Protein AF-0000000066303093 (afdb_homodimer)

Structure (mmCIF, N/CA/C/O backbone):
data_AF-0000000066303093-model_v1
#
loop_
_entity.id
_entity.type
_entity.pdbx_description
1 polymer 'UPF0215 protein APE_0476.1'
#
loop_
_atom_site.group_PDB
_atom_site.id
_atom_site.type_symbol
_atom_site.label_atom_id
_atom_site.label_alt_id
_atom_site.label_comp_id
_atom_site.label_asym_id
_atom_site.label_entity_id
_atom_site.label_seq_id
_atom_site.pdbx_PDB_ins_code
_atom_site.Cartn_x
_atom_site.Cartn_y
_atom_site.Cartn_z
_atom_site.occupancy
_atom_site.B_iso_or_equiv
_atom_site.auth_seq_id
_atom_site.auth_comp_id
_atom_site.auth_asym_id
_atom_site.auth_atom_id
_atom_site.pdbx_PDB_model_num
ATOM 1 N N . MET A 1 1 ? 8.219 8.109 8.609 1 95.75 1 MET A N 1
ATOM 2 C CA . MET A 1 1 ? 7.027 7.59 7.93 1 95.75 1 MET A CA 1
ATOM 3 C C . MET A 1 1 ? 6.25 8.719 7.266 1 95.75 1 MET A C 1
ATOM 5 O O . MET A 1 1 ? 6.102 9.805 7.836 1 95.75 1 MET A O 1
ATOM 9 N N . GLY A 1 2 ? 5.895 8.516 6.008 1 98.25 2 GLY A N 1
ATOM 10 C CA . GLY A 1 2 ? 4.98 9.445 5.359 1 98.25 2 GLY A CA 1
ATOM 11 C C . GLY A 1 2 ? 3.598 8.859 5.141 1 98.25 2 GLY A C 1
ATOM 12 O O . GLY A 1 2 ? 3.465 7.695 4.754 1 98.25 2 GLY A O 1
ATOM 13 N N . CYS A 1 3 ? 2.555 9.617 5.43 1 98.69 3 CYS A N 1
ATOM 14 C CA . CYS A 1 3 ? 1.181 9.164 5.254 1 98.69 3 CYS A CA 1
ATOM 15 C C . CYS A 1 3 ? 0.367 10.18 4.461 1 98.69 3 CYS A C 1
ATOM 17 O O . CYS A 1 3 ? 0.565 11.391 4.605 1 98.69 3 CYS A O 1
ATOM 19 N N . ASP A 1 4 ? -0.468 9.719 3.674 1 98.44 4 ASP A N 1
ATOM 20 C CA . ASP A 1 4 ? -1.382 10.586 2.934 1 98.44 4 ASP A CA 1
ATOM 21 C C . ASP A 1 4 ? -2.588 9.797 2.422 1 98.44 4 ASP A C 1
ATOM 23 O O . ASP A 1 4 ? -2.555 8.562 2.367 1 98.44 4 ASP A O 1
ATOM 27 N N . ASP A 1 5 ? -3.607 10.516 2.117 1 97.75 5 ASP A N 1
ATOM 28 C CA . ASP A 1 5 ? -4.789 9.898 1.528 1 97.75 5 ASP A CA 1
ATOM 29 C C . ASP A 1 5 ? -4.695 9.875 0.004 1 97.75 5 ASP A C 1
ATOM 31 O O . ASP A 1 5 ? -3.82 10.516 -0.578 1 97.75 5 ASP A O 1
ATOM 35 N N . GLY A 1 6 ? -5.582 9.039 -0.542 1 94.69 6 GLY A N 1
ATOM 36 C CA . GLY A 1 6 ? -5.742 9.016 -1.987 1 94.69 6 GLY A CA 1
ATOM 37 C C . GLY A 1 6 ? -6.746 10.031 -2.494 1 94.69 6 GLY A C 1
ATOM 38 O O . GLY A 1 6 ? -7.246 10.852 -1.723 1 94.69 6 GLY A O 1
ATOM 39 N N . ARG A 1 7 ? -6.992 9.961 -3.746 1 89.75 7 ARG A N 1
ATOM 40 C CA . ARG A 1 7 ? -7.871 10.914 -4.418 1 89.75 7 ARG A CA 1
ATOM 41 C C . ARG A 1 7 ? -9.281 10.852 -3.846 1 89.75 7 ARG A C 1
ATOM 43 O O . ARG A 1 7 ? -9.805 9.773 -3.578 1 89.75 7 ARG A O 1
ATOM 50 N N . VAL A 1 8 ? -9.773 11.992 -3.561 1 88.5 8 VAL A N 1
ATOM 51 C CA . VAL A 1 8 ? -11.148 12.141 -3.105 1 88.5 8 VAL A CA 1
ATOM 52 C C . VAL A 1 8 ? -11.984 12.805 -4.195 1 88.5 8 VAL A C 1
ATOM 54 O O . VAL A 1 8 ? -11.648 13.898 -4.664 1 88.5 8 VAL A O 1
ATOM 57 N N . GLU A 1 9 ? -13.008 12.164 -4.629 1 76.88 9 GLU A N 1
ATOM 58 C CA . GLU A 1 9 ? -13.805 12.703 -5.723 1 76.88 9 GLU A CA 1
ATOM 59 C C . GLU A 1 9 ? -14.984 13.516 -5.195 1 76.88 9 GLU A C 1
ATOM 61 O O . GLU A 1 9 ? -15.398 14.492 -5.824 1 76.88 9 GLU A O 1
ATOM 66 N N . LYS A 1 10 ? -15.617 12.961 -4.223 1 73.5 10 LYS A N 1
ATOM 67 C CA . LYS A 1 10 ? -16.812 13.609 -3.684 1 73.5 10 LYS A CA 1
ATOM 68 C C . LYS A 1 10 ? -16.656 13.867 -2.186 1 73.5 10 LYS A C 1
ATOM 70 O O . LYS A 1 10 ? -16.094 13.047 -1.462 1 73.5 10 LYS A O 1
ATOM 75 N N . LEU A 1 11 ? -17.125 15.031 -1.936 1 71.75 11 LEU A N 1
ATOM 76 C CA . LEU A 1 11 ? -17.156 15.383 -0.52 1 71.75 11 LEU A CA 1
ATOM 77 C C . LEU A 1 11 ? -18.578 15.305 0.034 1 71.75 11 LEU A C 1
ATOM 79 O O . LEU A 1 11 ? -19.547 15.211 -0.729 1 71.75 11 LEU A O 1
ATOM 83 N N . GLY A 1 12 ? -18.641 15.172 1.211 1 68.06 12 GLY A N 1
ATOM 84 C CA . GLY A 1 12 ? -19.938 15.203 1.86 1 68.06 12 GLY A CA 1
ATOM 85 C C . GLY A 1 12 ? -20.359 13.859 2.408 1 68.06 12 GLY A C 1
ATOM 86 O O . GLY A 1 12 ? -19.625 12.875 2.305 1 68.06 12 GLY A O 1
ATOM 87 N N . PRO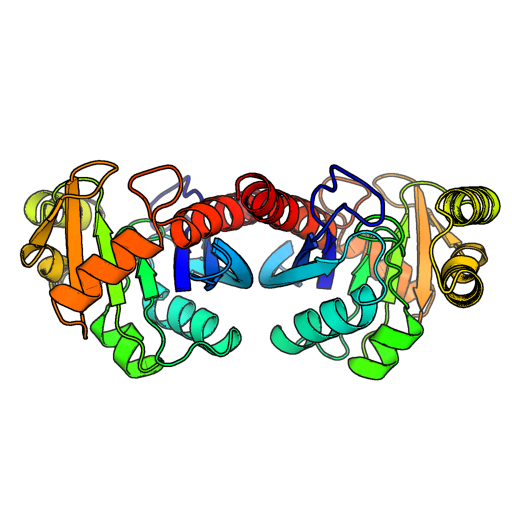 A 1 13 ? -21.453 13.828 3 1 63.66 13 PRO A N 1
ATOM 88 C CA . PRO A 1 13 ? -21.922 12.656 3.732 1 63.66 13 PRO A CA 1
ATOM 89 C C . PRO A 1 13 ? -22.094 11.43 2.838 1 63.66 13 PRO A C 1
ATOM 91 O O . PRO A 1 13 ? -22.047 10.297 3.326 1 63.66 13 PRO A O 1
ATOM 94 N N . GLN A 1 14 ? -22.109 11.719 1.641 1 70 14 GLN A N 1
ATOM 95 C CA . GLN A 1 14 ? -22.375 10.594 0.748 1 70 14 GLN A CA 1
ATOM 96 C C . GLN A 1 14 ? -21.078 10.102 0.101 1 70 14 GLN A C 1
ATOM 98 O O . GLN A 1 14 ? -21.094 9.18 -0.713 1 70 14 GLN A O 1
ATOM 103 N N . ALA A 1 15 ? -19.984 10.617 0.555 1 76.44 15 ALA A N 1
ATOM 104 C CA . ALA A 1 15 ? -18.75 10.398 -0.174 1 76.44 15 ALA A CA 1
ATOM 105 C C . ALA A 1 15 ? -18.156 9.031 0.153 1 76.44 15 ALA A C 1
ATOM 107 O O . ALA A 1 15 ? -17.344 8.5 -0.606 1 76.44 15 ALA A O 1
ATOM 108 N N . GLY A 1 16 ? -18.578 8.359 1.185 1 87.81 16 GLY A N 1
ATOM 109 C CA . GLY A 1 16 ? -18.094 7.031 1.497 1 87.81 16 GLY A CA 1
ATOM 110 C C . GLY A 1 16 ? -16.672 7.039 2.047 1 87.81 16 GLY A C 1
ATOM 111 O O . GLY A 1 16 ? -16.391 7.73 3.025 1 87.81 16 GLY A O 1
ATOM 112 N N . PHE A 1 17 ? -15.773 6.211 1.337 1 92.62 17 PHE A N 1
ATOM 113 C CA . PHE A 1 17 ? -14.43 6.023 1.873 1 92.62 17 PHE A CA 1
ATOM 114 C C . PHE A 1 17 ? -13.375 6.383 0.833 1 92.62 17 PHE A C 1
ATOM 116 O O . PHE A 1 17 ? -13.664 6.426 -0.364 1 92.62 17 PHE A O 1
ATOM 123 N N . THR A 1 18 ? -12.219 6.754 1.275 1 94.81 18 THR A N 1
ATOM 124 C CA . THR A 1 18 ? -11.016 6.812 0.455 1 94.81 18 THR A CA 1
ATOM 125 C C . THR A 1 18 ? -9.875 6.035 1.108 1 94.81 18 THR A C 1
ATOM 127 O O . THR A 1 18 ? -9.945 5.703 2.293 1 94.81 18 THR A O 1
ATOM 130 N N . ALA A 1 19 ? -8.883 5.695 0.333 1 95.88 19 ALA A N 1
ATOM 131 C CA . ALA A 1 19 ? -7.73 4.969 0.853 1 95.88 19 ALA A CA 1
ATOM 132 C C . ALA A 1 19 ? -6.727 5.926 1.492 1 95.88 19 ALA A C 1
ATOM 134 O O . ALA A 1 19 ? -6.656 7.102 1.125 1 95.88 19 ALA A O 1
ATOM 135 N N . VAL A 1 20 ? -6.047 5.445 2.445 1 98 20 VAL A N 1
ATOM 136 C CA . VAL A 1 20 ? -4.902 6.113 3.062 1 98 20 VAL A CA 1
ATOM 137 C C . VAL A 1 20 ? -3.713 5.16 3.111 1 98 20 VAL A C 1
ATOM 139 O O . VAL A 1 20 ? -3.883 3.951 3.275 1 98 20 VAL A O 1
ATOM 142 N N . ALA A 1 21 ? -2.543 5.68 2.938 1 98.38 21 ALA A N 1
ATOM 143 C CA . ALA A 1 21 ? -1.327 4.867 2.973 1 98.38 21 ALA A CA 1
ATOM 144 C C . ALA A 1 21 ? -0.276 5.5 3.883 1 98.38 21 ALA A C 1
ATOM 146 O O . ALA A 1 21 ? -0.184 6.723 3.979 1 98.38 21 ALA A O 1
ATOM 147 N N . CYS A 1 22 ? 0.456 4.699 4.574 1 98.69 22 CYS A N 1
ATOM 148 C CA . CYS A 1 22 ? 1.674 5.086 5.281 1 98.69 22 CYS A CA 1
ATOM 149 C C . CYS A 1 22 ? 2.879 4.324 4.738 1 98.69 22 CYS A C 1
ATOM 151 O O . CYS A 1 22 ? 2.824 3.105 4.57 1 98.69 22 CYS A O 1
ATOM 153 N N . ILE A 1 23 ? 3.92 5.066 4.48 1 98.25 23 ILE A N 1
ATOM 154 C CA . ILE A 1 23 ? 5.125 4.52 3.867 1 98.25 23 ILE A CA 1
ATOM 155 C C . ILE A 1 23 ? 6.312 4.703 4.809 1 98.25 23 ILE A C 1
ATOM 157 O O . ILE A 1 23 ? 6.613 5.828 5.223 1 98.25 23 ILE A O 1
ATOM 161 N N . SER A 1 24 ? 6.949 3.609 5.152 1 97.19 24 SER A N 1
ATOM 162 C CA . SER A 1 24 ? 8.219 3.672 5.879 1 97.19 24 SER A CA 1
ATOM 163 C C . SER A 1 24 ? 9.375 4 4.945 1 97.19 24 SER A C 1
ATOM 165 O O . SER A 1 24 ? 9.516 3.389 3.885 1 97.19 24 SER A O 1
ATOM 167 N N . TRP A 1 25 ? 10.172 4.949 5.359 1 94 25 TRP A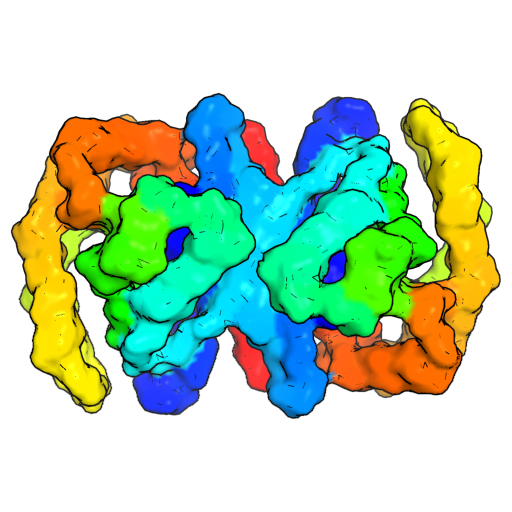 N 1
ATOM 168 C CA . TRP A 1 25 ? 11.211 5.52 4.508 1 94 25 TRP A CA 1
ATOM 169 C C . TRP A 1 25 ? 12.578 5.383 5.16 1 94 25 TRP A C 1
ATOM 171 O O . TRP A 1 25 ? 12.734 5.629 6.359 1 94 25 TRP A O 1
ATOM 181 N N . ASP A 1 26 ? 13.539 4.953 4.371 1 92.94 26 ASP A N 1
ATOM 182 C CA . ASP A 1 26 ? 14.922 4.953 4.816 1 92.94 26 ASP A CA 1
ATOM 183 C C . ASP A 1 26 ? 15.656 6.207 4.344 1 92.94 26 ASP A C 1
ATOM 185 O O . ASP A 1 26 ? 15.938 6.359 3.154 1 92.94 26 ASP A O 1
ATOM 189 N N . ASN A 1 27 ? 16 6.969 5.324 1 88.69 27 ASN A N 1
ATOM 190 C CA . ASN A 1 27 ? 16.641 8.242 5 1 88.69 27 ASN A CA 1
ATOM 191 C C . ASN A 1 27 ? 18.031 8.047 4.426 1 88.69 27 ASN A C 1
ATOM 193 O O . ASN A 1 27 ? 18.516 8.875 3.646 1 88.69 27 ASN A O 1
ATOM 197 N N . ARG A 1 28 ? 18.688 6.961 4.828 1 89.56 28 ARG A N 1
ATOM 198 C CA . ARG A 1 28 ? 20.047 6.703 4.344 1 89.56 28 ARG A CA 1
ATOM 199 C C . ARG A 1 28 ? 20.016 6.16 2.918 1 89.56 28 ARG A C 1
ATOM 201 O O . ARG A 1 28 ? 20.719 6.672 2.045 1 89.56 28 ARG A O 1
ATOM 208 N N . LEU A 1 29 ? 19.125 5.305 2.668 1 86.88 29 LEU A N 1
ATOM 209 C CA . LEU A 1 29 ? 19.062 4.66 1.359 1 86.88 29 LEU A CA 1
ATOM 210 C C . LEU A 1 29 ? 18.125 5.43 0.426 1 86.88 29 LEU A C 1
ATOM 212 O O . LEU A 1 29 ? 18.141 5.207 -0.787 1 86.88 29 LEU A O 1
ATOM 216 N N . ARG A 1 30 ? 17.359 6.297 1.009 1 88.75 30 ARG A N 1
ATOM 217 C CA . ARG A 1 30 ? 16.406 7.117 0.276 1 88.75 30 ARG A CA 1
ATOM 218 C C . ARG A 1 30 ? 15.445 6.25 -0.524 1 88.75 30 ARG A C 1
ATOM 220 O O . ARG A 1 30 ? 15.234 6.48 -1.719 1 88.75 30 ARG A O 1
ATOM 227 N N . LEU A 1 31 ? 14.922 5.258 0.138 1 89.25 31 LEU A N 1
ATOM 228 C CA . LEU A 1 31 ? 13.953 4.375 -0.505 1 89.25 31 LEU A CA 1
ATOM 229 C C . LEU A 1 31 ? 12.867 3.949 0.479 1 89.25 31 LEU A C 1
ATOM 231 O O . LEU A 1 31 ? 13.094 3.941 1.691 1 89.25 31 LEU A O 1
ATOM 235 N N . PRO A 1 32 ? 11.664 3.656 -0.048 1 93.19 32 PRO A N 1
ATOM 236 C CA . PRO A 1 32 ? 10.641 3.078 0.821 1 93.19 32 PRO A CA 1
ATOM 237 C C . PRO A 1 32 ? 10.977 1.654 1.263 1 93.19 32 PRO A C 1
ATOM 239 O O . PRO A 1 32 ? 11.539 0.879 0.485 1 93.19 32 PRO A O 1
ATOM 242 N N . LEU A 1 33 ? 10.641 1.334 2.459 1 93.62 33 LEU A N 1
ATOM 243 C CA . LEU A 1 33 ? 10.953 0.012 2.992 1 93.62 33 LEU A CA 1
ATOM 244 C C . LEU A 1 33 ? 9.688 -0.833 3.117 1 93.62 33 LEU A C 1
ATOM 246 O O . LEU A 1 33 ? 9.719 -2.041 2.869 1 93.62 33 LEU A O 1
ATOM 250 N N . ALA A 1 34 ? 8.625 -0.267 3.49 1 96.5 34 ALA A N 1
ATOM 251 C CA . ALA A 1 34 ? 7.355 -0.938 3.736 1 96.5 34 ALA A CA 1
ATOM 252 C C . ALA A 1 34 ? 6.195 0.056 3.713 1 96.5 34 ALA A C 1
ATOM 254 O O . ALA A 1 34 ? 6.41 1.267 3.809 1 96.5 34 ALA A O 1
ATOM 255 N N . GLY A 1 35 ? 5.023 -0.438 3.533 1 98.12 35 GLY A N 1
ATOM 256 C CA . GLY A 1 35 ? 3.842 0.408 3.562 1 98.12 35 GLY A CA 1
ATOM 257 C C . GLY A 1 35 ? 2.609 -0.304 4.086 1 98.12 35 GLY A C 1
ATOM 258 O O . GLY A 1 35 ? 2.57 -1.535 4.133 1 98.12 35 GLY A O 1
ATOM 259 N N . SER A 1 36 ? 1.711 0.439 4.547 1 98.38 36 SER A N 1
ATOM 260 C CA . SER A 1 36 ? 0.397 -0.037 4.969 1 98.38 36 SER A CA 1
ATOM 261 C C . SER A 1 36 ? -0.716 0.819 4.375 1 98.38 36 SER A C 1
ATOM 263 O O . SER A 1 36 ? -0.533 2.018 4.148 1 98.38 36 SER A O 1
ATOM 265 N N . LEU A 1 37 ? -1.774 0.17 4.07 1 97.88 37 LEU A N 1
ATOM 266 C CA . LEU A 1 37 ? -2.936 0.826 3.48 1 97.88 37 LEU A CA 1
ATOM 267 C C . LEU A 1 37 ? -4.191 0.556 4.305 1 97.88 37 LEU A C 1
ATOM 269 O O . LEU A 1 37 ? -4.348 -0.532 4.863 1 97.88 37 LEU A O 1
ATOM 273 N N . GLY A 1 38 ? -5.035 1.52 4.336 1 97.12 38 GLY A N 1
ATOM 274 C CA . GLY A 1 38 ? -6.344 1.41 4.961 1 97.12 38 GLY A CA 1
ATOM 275 C C . GLY A 1 38 ? -7.375 2.338 4.352 1 97.12 38 GLY A C 1
ATOM 276 O O . GLY A 1 38 ? -7.141 2.926 3.293 1 97.12 38 GLY A O 1
ATOM 277 N N . LEU A 1 39 ? -8.539 2.361 5.004 1 95.94 39 LEU A N 1
ATOM 278 C CA . LEU A 1 39 ? -9.633 3.209 4.539 1 95.94 39 LEU A CA 1
ATOM 279 C C . LEU A 1 39 ? -10.039 4.211 5.613 1 95.94 39 LEU A C 1
ATOM 281 O O . LEU A 1 39 ? -10.047 3.885 6.801 1 95.94 39 LEU A O 1
ATOM 285 N N . VAL A 1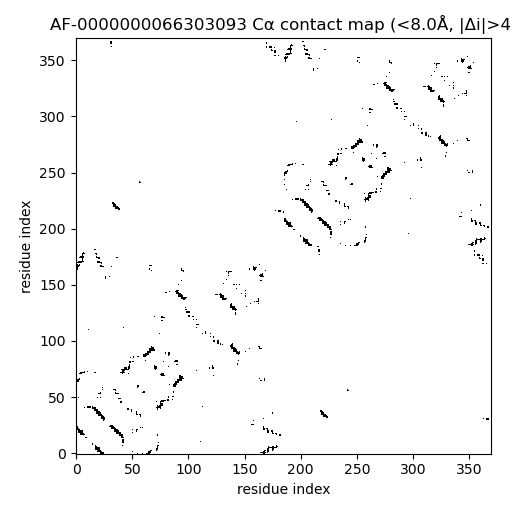 40 ? -10.312 5.387 5.18 1 96.19 40 VAL A N 1
ATOM 286 C CA . VAL A 1 40 ? -10.922 6.379 6.059 1 96.19 40 VAL A CA 1
ATOM 287 C C . VAL A 1 40 ? -12.234 6.867 5.453 1 96.19 40 VAL A C 1
ATOM 289 O O . VAL A 1 40 ? -12.414 6.836 4.234 1 96.19 40 VAL A O 1
ATOM 292 N N . ARG A 1 41 ? -13.094 7.293 6.305 1 94.81 41 ARG A N 1
ATOM 293 C CA . ARG A 1 41 ? -14.328 7.91 5.832 1 94.81 41 ARG A CA 1
ATOM 294 C C . ARG A 1 41 ? -14.078 9.328 5.336 1 94.81 41 ARG A C 1
ATOM 296 O O . ARG A 1 41 ? -13.422 10.125 6.016 1 94.81 41 ARG A O 1
ATOM 303 N N . VAL A 1 42 ? -14.602 9.633 4.113 1 94.81 42 VAL A N 1
ATOM 304 C CA . VAL A 1 42 ? -14.516 11.008 3.643 1 94.81 42 VAL A CA 1
ATOM 305 C C . VAL A 1 42 ? -15.32 11.914 4.562 1 94.81 42 VAL A C 1
ATOM 307 O O . VAL A 1 42 ? -16.469 11.617 4.895 1 94.81 42 VAL A O 1
ATOM 310 N N . ASP A 1 43 ? -14.695 12.984 5.043 1 95.19 43 ASP A N 1
ATOM 311 C CA . ASP A 1 43 ? -15.312 13.945 5.953 1 95.19 43 ASP A CA 1
ATOM 312 C C . ASP A 1 43 ? -15.727 13.273 7.262 1 95.19 43 ASP A C 1
ATOM 314 O O . ASP A 1 43 ? -16.672 13.719 7.922 1 95.19 43 ASP A O 1
ATOM 318 N N . GLY A 1 44 ? -15.039 12.219 7.562 1 94.81 44 GLY A N 1
ATOM 319 C CA . GLY A 1 44 ? -15.312 11.492 8.789 1 94.81 44 GLY A CA 1
ATOM 320 C C . GLY A 1 44 ? -14.484 11.969 9.969 1 94.81 44 GLY A C 1
ATOM 321 O O . GLY A 1 44 ? -14 13.109 9.969 1 94.81 44 GLY A O 1
ATOM 322 N N . VAL A 1 45 ? -14.383 11.109 10.984 1 95.25 45 VAL A N 1
ATOM 323 C CA . VAL A 1 45 ? -13.664 11.477 12.195 1 95.25 45 VAL A CA 1
ATOM 324 C C . VAL A 1 45 ? -12.727 10.344 12.609 1 95.25 45 VAL A C 1
ATOM 326 O O . VAL A 1 45 ? -12.336 10.242 13.781 1 95.25 45 VAL A O 1
ATOM 329 N N . ASP A 1 46 ? -12.352 9.484 11.68 1 97.19 46 ASP A N 1
ATOM 330 C CA . ASP A 1 46 ? -11.609 8.273 12.023 1 97.19 46 ASP A CA 1
ATOM 331 C C . ASP A 1 46 ? -10.172 8.359 11.531 1 97.19 46 ASP A C 1
ATOM 333 O O . ASP A 1 46 ? -9.406 7.398 11.672 1 97.19 46 ASP A O 1
ATOM 337 N N . ALA A 1 47 ? -9.734 9.477 10.953 1 97.94 47 ALA A N 1
ATOM 338 C CA . ALA A 1 47 ? -8.406 9.594 10.352 1 97.94 47 ALA A CA 1
ATOM 339 C C . ALA A 1 47 ? -7.312 9.328 11.383 1 97.94 47 ALA A C 1
ATOM 341 O O . ALA A 1 47 ? -6.359 8.594 11.109 1 97.94 47 ALA A O 1
ATOM 342 N N . THR A 1 48 ? -7.41 9.898 12.555 1 98.69 48 THR A N 1
ATOM 343 C CA . THR A 1 48 ? -6.383 9.766 13.586 1 98.69 48 THR A CA 1
ATOM 344 C C . THR A 1 48 ? -6.199 8.305 13.984 1 98.69 48 THR A C 1
ATOM 346 O O . THR A 1 48 ? -5.074 7.797 13.992 1 98.69 48 THR A O 1
ATOM 349 N N . SER A 1 49 ? -7.285 7.602 14.266 1 98.5 49 SER A N 1
ATOM 350 C CA . SER A 1 49 ? -7.207 6.211 14.711 1 98.5 49 SER A CA 1
ATOM 351 C C . SER A 1 49 ? -6.727 5.301 13.586 1 98.5 49 SER A C 1
ATOM 353 O O . SER A 1 49 ? -5.93 4.387 13.812 1 98.5 49 SER A O 1
ATOM 355 N N . VAL A 1 50 ? -7.199 5.559 12.391 1 98.44 50 VAL A N 1
ATOM 356 C CA . VAL A 1 50 ? -6.805 4.734 11.25 1 98.44 50 VAL A CA 1
ATOM 357 C C . VAL A 1 50 ? -5.312 4.91 10.977 1 98.44 50 VAL A C 1
ATOM 359 O O . VAL A 1 50 ? -4.586 3.928 10.828 1 98.44 50 VAL A O 1
ATOM 362 N N . LEU A 1 51 ? -4.875 6.152 10.922 1 98.62 51 LEU A N 1
ATOM 363 C CA . LEU A 1 51 ? -3.459 6.41 10.68 1 98.62 51 LEU A CA 1
ATOM 364 C C . LEU A 1 51 ? -2.596 5.777 11.766 1 98.62 51 LEU A C 1
ATOM 366 O O . LEU A 1 51 ? -1.56 5.18 11.477 1 98.62 51 LEU A O 1
ATOM 370 N N . ALA A 1 52 ? -3.018 5.938 12.992 1 98.75 52 ALA A N 1
ATOM 371 C CA . ALA A 1 52 ? -2.281 5.332 14.094 1 98.75 52 ALA A CA 1
ATOM 372 C C . ALA A 1 52 ? -2.176 3.818 13.914 1 98.75 52 ALA A C 1
ATOM 374 O O . ALA A 1 52 ? -1.11 3.234 14.133 1 98.75 52 ALA A O 1
ATOM 375 N N . GLY A 1 53 ? -3.281 3.195 13.539 1 98.19 53 GLY A N 1
ATOM 376 C CA . GLY A 1 53 ? -3.275 1.765 13.281 1 98.19 53 GLY A CA 1
ATOM 377 C C . GLY A 1 53 ? -2.301 1.364 12.188 1 98.19 53 GLY A C 1
ATOM 378 O O . GLY A 1 53 ? -1.613 0.348 12.305 1 98.19 53 GLY A O 1
ATOM 379 N N . LEU A 1 54 ? -2.242 2.154 11.172 1 98.5 54 LEU A N 1
ATOM 380 C CA . LEU A 1 54 ? -1.324 1.879 10.07 1 98.5 54 LEU A CA 1
ATOM 381 C C . LEU A 1 54 ? 0.125 2.004 10.531 1 98.5 54 LEU A C 1
ATOM 383 O O . LEU A 1 54 ? 0.971 1.188 10.156 1 98.5 54 LEU A O 1
ATOM 387 N N . VAL A 1 55 ? 0.403 3.004 11.305 1 98.31 55 VAL A N 1
ATOM 388 C CA . VAL A 1 55 ? 1.739 3.227 11.852 1 98.31 55 VAL A CA 1
ATOM 389 C C . VAL A 1 55 ? 2.152 2.037 12.711 1 98.31 55 VAL A C 1
ATOM 391 O O . VAL A 1 55 ? 3.27 1.527 12.586 1 98.31 55 VAL A O 1
ATOM 394 N N . LEU A 1 56 ? 1.255 1.592 13.539 1 97.69 56 LEU A N 1
ATOM 395 C CA . LEU A 1 56 ? 1.546 0.476 14.438 1 97.69 56 LEU A CA 1
ATOM 396 C C . LEU A 1 56 ? 1.752 -0.812 13.648 1 97.69 56 LEU A C 1
ATOM 398 O O . LEU A 1 56 ? 2.625 -1.617 13.977 1 97.69 56 LEU A O 1
ATOM 402 N N . ARG A 1 57 ? 0.973 -1.001 12.656 1 95.81 57 ARG A N 1
ATOM 403 C CA . ARG A 1 57 ? 1.091 -2.188 11.812 1 95.81 57 ARG A CA 1
ATOM 404 C C . ARG A 1 57 ? 2.471 -2.266 11.164 1 95.81 57 ARG A C 1
ATOM 406 O O . ARG A 1 57 ? 2.98 -3.357 10.914 1 95.81 57 ARG A O 1
ATOM 413 N N . LEU A 1 58 ? 3.104 -1.119 10.922 1 97.12 58 LEU A N 1
ATOM 414 C CA . LEU A 1 58 ? 4.418 -1.067 10.297 1 97.12 58 LEU A CA 1
ATOM 415 C C . LEU A 1 58 ? 5.523 -1.217 11.336 1 97.12 58 LEU A C 1
ATOM 417 O O . LEU A 1 58 ? 6.711 -1.175 10.992 1 97.12 58 LEU A O 1
ATOM 421 N N . GLY A 1 59 ? 5.145 -1.334 12.562 1 95.69 59 GLY A N 1
ATOM 422 C CA . GLY A 1 59 ? 6.145 -1.381 13.617 1 95.69 59 GLY A CA 1
ATOM 423 C C . GLY A 1 59 ? 6.902 -0.076 13.781 1 95.69 59 GLY A C 1
ATOM 424 O O . GLY A 1 59 ? 8.094 -0.078 14.086 1 95.69 59 GLY A O 1
ATOM 425 N N . ALA A 1 60 ? 6.242 1.031 13.555 1 96.06 60 ALA A N 1
ATOM 426 C CA . ALA A 1 60 ? 6.941 2.311 13.484 1 96.06 60 ALA A CA 1
ATOM 427 C C . ALA A 1 60 ? 6.559 3.209 14.656 1 96.06 60 ALA A C 1
ATOM 429 O O . ALA A 1 60 ? 6.691 4.434 14.586 1 96.06 60 ALA A O 1
ATOM 430 N N . ALA A 1 61 ? 6.02 2.65 15.703 1 97.31 61 ALA A N 1
ATOM 431 C CA . ALA A 1 61 ? 5.715 3.426 16.906 1 97.31 61 ALA A CA 1
ATOM 432 C C . ALA A 1 61 ? 6.914 4.27 17.328 1 97.31 61 ALA A C 1
ATOM 434 O O . ALA A 1 61 ? 8.055 3.793 17.312 1 97.31 61 ALA A O 1
ATOM 435 N N . GLY A 1 62 ? 6.648 5.504 17.656 1 97.94 62 GLY A N 1
ATOM 436 C CA . GLY A 1 62 ? 7.699 6.383 18.156 1 97.94 62 GLY A CA 1
ATOM 437 C C . GLY A 1 62 ? 8.453 7.094 17.047 1 97.94 62 GLY A C 1
ATOM 438 O O . GLY A 1 62 ? 9.164 8.062 17.297 1 97.94 62 GLY A O 1
ATOM 439 N N . ARG A 1 63 ? 8.32 6.637 15.844 1 97.5 63 ARG A N 1
ATOM 440 C CA . ARG A 1 63 ? 8.984 7.289 14.719 1 97.5 63 ARG A CA 1
ATOM 441 C C . ARG A 1 63 ? 8.148 8.453 14.188 1 97.5 63 ARG A C 1
ATOM 443 O O . ARG A 1 63 ? 6.914 8.398 14.219 1 97.5 63 ARG A O 1
ATOM 450 N N . PRO A 1 64 ? 8.781 9.461 13.664 1 98.5 64 PRO A N 1
ATOM 451 C CA . PRO A 1 64 ? 8.031 10.617 13.18 1 98.5 64 PRO A CA 1
ATOM 452 C C . PRO A 1 64 ? 7.094 10.281 12.023 1 98.5 64 PRO A C 1
ATOM 454 O O . PRO A 1 64 ? 7.449 9.484 11.148 1 98.5 64 PRO A O 1
ATOM 457 N N . VAL A 1 65 ? 5.902 10.867 12.078 1 98.75 65 VAL A N 1
ATOM 458 C CA . VAL A 1 65 ? 4.91 10.742 11.016 1 98.75 65 VAL A CA 1
ATOM 459 C C . VAL A 1 65 ? 4.82 12.055 10.242 1 98.75 65 VAL A C 1
ATOM 461 O O . VAL A 1 65 ? 4.508 13.102 10.812 1 98.75 65 VAL A O 1
ATOM 464 N N . LEU A 1 66 ? 5.074 11.984 8.969 1 98.81 66 LEU A N 1
ATOM 465 C CA . LEU A 1 66 ? 5.023 13.156 8.102 1 98.81 66 LEU A CA 1
ATOM 466 C C . LEU A 1 66 ? 3.709 13.203 7.336 1 98.81 66 LEU A C 1
ATOM 468 O O . LEU A 1 66 ? 3.248 12.188 6.816 1 98.81 66 LEU A O 1
ATOM 472 N N . LEU A 1 67 ? 3.121 14.336 7.289 1 98.75 67 LEU A N 1
ATOM 473 C CA . LEU A 1 67 ? 1.895 14.625 6.551 1 98.75 67 LEU A CA 1
ATOM 474 C C . LEU A 1 67 ? 2.078 15.828 5.637 1 98.75 67 LEU A C 1
ATOM 476 O O . LEU A 1 67 ? 3.027 16.594 5.805 1 98.75 67 LEU A O 1
ATOM 480 N N . ASP A 1 68 ? 1.191 15.984 4.688 1 97.88 68 ASP A N 1
ATOM 481 C CA . ASP A 1 68 ? 1.237 17.203 3.896 1 97.88 68 ASP A CA 1
ATOM 482 C C . ASP A 1 68 ? 0.166 18.188 4.352 1 97.88 68 ASP A C 1
ATOM 484 O O . ASP A 1 68 ? 0.139 19.344 3.902 1 97.88 68 ASP A O 1
ATOM 488 N N . SER A 1 69 ? -0.719 17.75 5.133 1 97.12 69 SER A N 1
ATOM 489 C CA . SER A 1 69 ? -1.777 18.547 5.742 1 97.12 69 SER A CA 1
ATOM 490 C C . SER A 1 69 ? -2.406 17.812 6.926 1 97.12 69 SER A C 1
ATOM 492 O O . SER A 1 69 ? -2.223 16.609 7.086 1 97.12 69 SER A O 1
ATOM 494 N N . LEU A 1 70 ? -3.133 18.578 7.73 1 97.94 70 LEU A N 1
ATOM 495 C CA . LEU A 1 70 ? -3.836 17.953 8.844 1 97.94 70 LEU A CA 1
ATOM 496 C C . LEU A 1 70 ? -5.184 17.391 8.398 1 97.94 70 LEU A C 1
ATOM 498 O O . LEU A 1 70 ? -5.824 16.641 9.133 1 97.94 70 LEU A O 1
ATOM 502 N N . THR A 1 71 ? -5.582 17.734 7.168 1 95.69 71 THR A N 1
ATOM 503 C CA . THR A 1 71 ? -6.859 17.266 6.645 1 95.69 71 THR A CA 1
ATOM 504 C C . THR A 1 71 ? -6.641 16.203 5.578 1 95.69 71 THR A C 1
ATOM 506 O O . THR A 1 71 ? -5.906 16.422 4.613 1 95.69 71 THR A O 1
ATOM 509 N N . ILE A 1 72 ? -7.227 15.062 5.812 1 95.5 72 ILE A N 1
ATOM 510 C CA . ILE A 1 72 ? -7.234 14.031 4.785 1 95.5 72 ILE A CA 1
ATOM 511 C C . ILE A 1 72 ? -8.672 13.578 4.52 1 95.5 72 ILE A C 1
ATOM 513 O O . ILE A 1 72 ? -9.539 13.711 5.383 1 95.5 72 ILE A O 1
ATOM 517 N N . GLY A 1 73 ? -8.875 13.117 3.254 1 94.69 73 GLY A N 1
ATOM 518 C CA . GLY A 1 73 ? -10.234 12.703 2.947 1 94.69 73 GLY A CA 1
ATOM 519 C C . GLY A 1 73 ? -11.266 13.789 3.17 1 94.69 73 GLY A C 1
ATOM 520 O O . GLY A 1 73 ? -12.266 13.578 3.852 1 94.69 73 GLY A O 1
ATOM 521 N N . GLY A 1 74 ? -11 14.953 2.732 1 94 74 GLY A N 1
ATOM 522 C CA . GLY A 1 74 ? -11.82 16.125 3.021 1 94 74 GLY A CA 1
ATOM 523 C C . GLY A 1 74 ? -11.508 16.75 4.367 1 94 74 GLY A C 1
ATOM 524 O O . GLY A 1 74 ? -10.375 17.141 4.625 1 94 74 GLY A O 1
ATOM 525 N N . PHE A 1 75 ? -12.523 16.75 5.25 1 95.06 75 PHE A N 1
ATOM 526 C CA . PHE A 1 75 ? -12.336 17.312 6.578 1 95.06 75 PHE A CA 1
ATOM 527 C C . PHE A 1 75 ? -12.289 16.219 7.637 1 95.06 75 PHE A C 1
ATOM 529 O O . PHE A 1 75 ? -12.859 16.359 8.719 1 95.06 75 PHE A O 1
ATOM 536 N N . ASN A 1 76 ? -11.703 15.102 7.238 1 96.69 76 ASN A N 1
ATOM 537 C CA . ASN A 1 76 ? -11.289 14.102 8.219 1 96.69 76 ASN A CA 1
ATOM 538 C C . ASN A 1 76 ? -9.93 14.43 8.82 1 96.69 76 ASN A C 1
ATOM 540 O O . ASN A 1 76 ? -8.891 14.07 8.25 1 96.69 76 ASN A O 1
ATOM 544 N N . ILE A 1 77 ? -9.93 15 9.953 1 97.69 77 ILE A N 1
ATOM 545 C CA . ILE A 1 77 ? -8.766 15.711 10.484 1 97.69 77 ILE A CA 1
ATOM 546 C C . ILE A 1 77 ? -7.871 14.734 11.242 1 97.69 77 ILE A C 1
ATOM 548 O O . ILE A 1 77 ? -8.352 13.938 12.047 1 97.69 77 ILE A O 1
ATOM 552 N N . VAL A 1 78 ? -6.613 14.805 10.961 1 98.56 78 VAL A N 1
ATOM 553 C CA . VAL A 1 78 ? -5.609 14.078 11.727 1 98.56 78 VAL A CA 1
ATOM 554 C C . VAL A 1 78 ? -5.156 14.922 12.914 1 98.56 78 VAL A C 1
ATOM 556 O O . VAL A 1 78 ? -4.648 16.031 12.742 1 98.56 78 VAL A O 1
ATOM 559 N N . SER A 1 79 ? -5.332 14.422 14.062 1 98.62 79 SER A N 1
ATOM 560 C CA . SER A 1 79 ? -4.891 15.086 15.281 1 98.62 79 SER A CA 1
ATOM 561 C C . SER A 1 79 ? -3.469 14.672 15.656 1 98.62 79 SER A C 1
ATOM 563 O O . SER A 1 79 ? -3.238 13.539 16.078 1 98.62 79 SER A O 1
ATOM 565 N N . PRO A 1 80 ? -2.533 15.602 15.594 1 98.69 80 PRO A N 1
ATOM 566 C CA . PRO A 1 80 ? -1.165 15.25 15.984 1 98.69 80 PRO A CA 1
ATOM 567 C C . PRO A 1 80 ? -1.065 14.773 17.438 1 98.69 80 PRO A C 1
ATOM 569 O O . PRO A 1 80 ? -0.451 13.734 17.703 1 98.69 80 PRO A O 1
ATOM 572 N N . PRO A 1 81 ? -1.714 15.492 18.375 1 98.44 81 PRO A N 1
ATOM 573 C CA . PRO A 1 81 ? -1.687 14.945 19.734 1 98.44 81 PRO A CA 1
ATOM 574 C C . PRO A 1 81 ? -2.291 13.547 19.828 1 98.44 81 PRO A C 1
ATOM 576 O O . PRO A 1 81 ? -1.814 12.711 20.594 1 98.44 81 PRO A O 1
ATOM 579 N N . GLY A 1 82 ? -3.377 13.344 19.078 1 98.56 82 GLY A N 1
ATOM 580 C CA . GLY A 1 82 ? -3.994 12.031 19.047 1 98.56 82 GLY A CA 1
ATOM 581 C C . GLY A 1 82 ? -3.074 10.945 18.516 1 98.56 82 GLY A C 1
ATOM 582 O O . GLY A 1 82 ? -2.994 9.859 19.094 1 98.56 82 GLY A O 1
ATOM 583 N N . VAL A 1 83 ? -2.4 11.188 17.438 1 98.75 83 VAL A N 1
ATOM 584 C CA . VAL A 1 83 ? -1.458 10.227 16.859 1 98.75 83 VAL A CA 1
ATOM 585 C C . VAL A 1 83 ? -0.354 9.922 17.875 1 98.75 83 VAL A C 1
ATOM 587 O O . VAL A 1 83 ? 0.004 8.758 18.078 1 98.75 83 VAL A O 1
ATOM 590 N N . GLU A 1 84 ? 0.204 10.969 18.5 1 98.75 84 GLU A N 1
ATOM 591 C CA . GLU A 1 84 ? 1.258 10.781 19.5 1 98.75 84 GLU A CA 1
ATOM 592 C C . GLU A 1 84 ? 0.769 9.93 20.672 1 98.75 84 GLU A C 1
ATOM 594 O O . GLU A 1 84 ? 1.479 9.031 21.125 1 98.75 84 GLU A O 1
ATOM 599 N N . ARG A 1 85 ? -0.374 10.227 21.109 1 98.5 85 ARG A N 1
ATOM 600 C CA . ARG A 1 85 ? -0.934 9.484 22.234 1 98.5 85 ARG A CA 1
ATOM 601 C C . ARG A 1 85 ? -1.064 8 21.906 1 98.5 85 ARG A C 1
ATOM 603 O O . ARG A 1 85 ? -0.761 7.141 22.734 1 98.5 85 ARG A O 1
ATOM 610 N N . LEU A 1 86 ? -1.479 7.66 20.688 1 98.56 86 LEU A N 1
ATOM 611 C CA . LEU A 1 86 ? -1.792 6.289 20.297 1 98.56 86 LEU A CA 1
ATOM 612 C C . LEU A 1 86 ? -0.528 5.543 19.891 1 98.56 86 LEU A C 1
ATOM 614 O O . LEU A 1 86 ? -0.455 4.316 20.031 1 98.56 86 LEU A O 1
ATOM 618 N N . THR A 1 87 ? 0.523 6.258 19.391 1 98.62 87 THR A N 1
ATOM 619 C CA . THR A 1 87 ? 1.648 5.559 18.781 1 98.62 87 THR A CA 1
ATOM 620 C C . THR A 1 87 ? 2.965 6 19.422 1 98.62 87 THR A C 1
ATOM 622 O O . THR A 1 87 ? 4.008 5.379 19.188 1 98.62 87 THR A O 1
ATOM 625 N N . GLY A 1 88 ? 2.912 7.059 20.156 1 98.62 88 GLY A N 1
ATOM 626 C CA . GLY A 1 88 ? 4.152 7.633 20.656 1 98.62 88 GLY A CA 1
ATOM 627 C C . GLY A 1 88 ? 4.934 8.383 19.594 1 98.62 88 GLY A C 1
ATOM 628 O O . GLY A 1 88 ? 6.059 8.828 19.844 1 98.62 88 GLY A O 1
ATOM 629 N N . SER A 1 89 ? 4.375 8.578 18.484 1 98.69 89 SER A N 1
ATOM 630 C CA . SER A 1 89 ? 5.082 9.172 17.359 1 98.69 89 SER A CA 1
ATOM 631 C C . SER A 1 89 ? 4.879 10.68 17.297 1 98.69 89 SER A C 1
ATOM 633 O O . SER A 1 89 ? 3.746 11.164 17.375 1 98.69 89 SER A O 1
ATOM 635 N N . PRO A 1 90 ? 5.977 11.445 17.219 1 98.75 90 PRO A N 1
ATOM 636 C CA . PRO A 1 90 ? 5.777 12.852 16.859 1 98.75 90 PRO A CA 1
ATOM 637 C C . PRO A 1 90 ? 5.199 13.031 15.461 1 98.75 90 PRO A C 1
ATOM 639 O O . PRO A 1 90 ? 5.234 12.102 14.648 1 98.75 90 PRO A O 1
ATOM 642 N N . VAL A 1 91 ? 4.602 14.172 15.211 1 98.81 91 VAL A N 1
ATOM 643 C CA . VAL A 1 91 ? 3.947 14.414 13.93 1 98.81 91 VAL A CA 1
ATOM 644 C C . VAL A 1 91 ? 4.473 15.711 13.312 1 98.81 91 VAL A C 1
ATOM 646 O O . VAL A 1 91 ? 4.66 16.703 14.016 1 98.81 91 VAL A O 1
ATOM 649 N N . LEU A 1 92 ? 4.758 15.688 12.055 1 98.81 92 LEU A N 1
ATOM 650 C CA . LEU A 1 92 ? 5.172 16.859 11.289 1 98.81 92 LEU A CA 1
ATOM 651 C C . LEU A 1 92 ? 4.32 17.016 10.031 1 98.81 92 LEU A C 1
ATOM 653 O O . LEU A 1 92 ? 4.391 16.188 9.117 1 98.81 92 LEU A O 1
ATOM 657 N N . ALA A 1 93 ? 3.516 18 9.984 1 98.75 93 ALA A N 1
ATOM 658 C CA . ALA A 1 93 ? 2.824 18.375 8.75 1 98.75 93 ALA A CA 1
ATOM 659 C C . ALA A 1 93 ? 3.639 19.375 7.949 1 98.75 93 ALA A C 1
ATOM 661 O O . ALA A 1 93 ? 4.043 20.422 8.477 1 98.75 93 ALA A O 1
ATOM 662 N N . VAL A 1 94 ? 3.889 19.062 6.703 1 98.62 94 VAL A N 1
ATOM 663 C CA . VAL A 1 94 ? 4.703 19.891 5.816 1 98.62 94 VAL A CA 1
ATOM 664 C C . VAL A 1 94 ? 3.828 20.5 4.723 1 98.62 94 VAL A C 1
ATOM 666 O O . VAL A 1 94 ? 3.477 19.812 3.754 1 98.62 94 VAL A O 1
ATOM 669 N N . TYR A 1 95 ? 3.566 21.766 4.84 1 98.19 95 TYR A N 1
ATOM 670 C CA . TYR A 1 95 ? 2.748 22.484 3.867 1 98.19 95 TYR A CA 1
ATOM 671 C C . TYR A 1 95 ? 3.619 23.156 2.812 1 98.19 95 TYR A C 1
ATOM 673 O O . TYR A 1 95 ? 4.652 23.75 3.139 1 98.19 95 TYR A O 1
ATOM 681 N N . ASN A 1 96 ? 3.176 23.094 1.575 1 97.12 96 ASN A N 1
ATOM 682 C CA . ASN A 1 96 ? 3.92 23.75 0.501 1 97.12 96 ASN A CA 1
ATOM 683 C C . ASN A 1 96 ? 3.531 25.219 0.355 1 97.12 96 ASN A C 1
ATOM 685 O O . ASN A 1 96 ? 4.148 25.953 -0.417 1 97.12 96 ASN A O 1
ATOM 689 N N . TYR A 1 97 ? 2.537 25.641 1.031 1 96.44 97 TYR A N 1
ATOM 690 C CA . TYR A 1 97 ? 2.104 27.016 1.171 1 96.44 97 TYR A CA 1
ATOM 691 C C . TYR A 1 97 ? 1.695 27.328 2.607 1 96.44 97 TYR A C 1
ATOM 693 O O . TYR A 1 97 ? 1.435 26.406 3.391 1 96.44 97 TYR A O 1
ATOM 701 N N . ARG A 1 98 ? 1.632 28.547 2.9 1 96.81 98 ARG A N 1
ATOM 702 C CA . ARG A 1 98 ? 1.231 28.891 4.258 1 96.81 98 ARG A CA 1
ATOM 703 C C . ARG A 1 98 ? -0.233 28.547 4.504 1 96.81 98 ARG A C 1
ATOM 705 O O . ARG A 1 98 ? -1.124 29.078 3.844 1 96.81 98 ARG A O 1
ATOM 712 N N . PRO A 1 99 ? -0.49 27.688 5.48 1 97.06 99 PRO A N 1
ATOM 713 C CA . PRO A 1 99 ? -1.895 27.375 5.75 1 97.06 99 PRO A CA 1
ATOM 714 C C . PRO A 1 99 ? -2.641 28.531 6.41 1 97.06 99 PRO A C 1
ATOM 716 O O . PRO A 1 99 ? -2.064 29.266 7.219 1 97.06 99 PRO A O 1
ATOM 719 N N . SER A 1 100 ? -3.848 28.688 5.977 1 96.69 100 SER A N 1
ATOM 720 C CA . SER A 1 100 ? -4.707 29.734 6.512 1 96.69 100 SER A CA 1
ATOM 721 C C . SER A 1 100 ? -5.816 29.156 7.383 1 96.69 100 SER A C 1
ATOM 723 O O . SER A 1 100 ? -6.746 28.531 6.871 1 96.69 100 SER A O 1
ATOM 725 N N . LEU A 1 101 ? -5.727 29.453 8.641 1 96.75 101 LEU A N 1
ATOM 726 C CA . LEU A 1 101 ? -6.77 28.969 9.539 1 96.75 101 LEU A CA 1
ATOM 727 C C . LEU A 1 101 ? -8.133 29.516 9.117 1 96.75 101 LEU A C 1
ATOM 729 O O . LEU A 1 101 ? -9.133 28.781 9.156 1 96.75 101 LEU A O 1
ATOM 733 N N . GLU A 1 102 ? -8.148 30.75 8.711 1 96.25 102 GLU A N 1
ATOM 734 C CA . GLU A 1 102 ? -9.398 31.375 8.273 1 96.25 102 GLU A CA 1
ATOM 735 C C . GLU A 1 102 ? -10.023 30.594 7.113 1 96.25 102 GLU A C 1
ATOM 737 O O . GLU A 1 102 ? -11.227 30.328 7.121 1 96.25 102 GLU A O 1
ATOM 742 N N . ARG A 1 103 ? -9.211 30.25 6.172 1 95.69 103 ARG A N 1
ATOM 743 C CA . ARG A 1 103 ? -9.703 29.5 5.02 1 95.69 103 ARG A CA 1
ATOM 744 C C . ARG A 1 103 ? -10.18 28.109 5.426 1 95.69 103 ARG A C 1
ATOM 746 O O . ARG A 1 103 ? -11.219 27.641 4.961 1 95.69 103 ARG A O 1
ATOM 753 N N . LEU A 1 104 ? -9.398 27.453 6.25 1 95.69 104 LEU A N 1
ATOM 754 C CA . LEU A 1 104 ? -9.758 26.125 6.723 1 95.69 104 LEU A CA 1
ATOM 755 C C . LEU A 1 104 ? -11.062 26.156 7.508 1 95.69 104 LEU A C 1
ATOM 757 O O . LEU A 1 104 ? -11.938 25.312 7.297 1 95.69 104 LEU A O 1
ATOM 761 N N . GLU A 1 105 ? -11.203 27.156 8.328 1 95.38 105 GLU A N 1
ATOM 762 C CA . GLU A 1 105 ? -12.406 27.266 9.141 1 95.38 105 GLU A CA 1
ATOM 763 C C . GLU A 1 105 ? -13.617 27.625 8.273 1 95.38 105 GLU A C 1
ATOM 765 O O . GLU A 1 105 ? -14.727 27.141 8.531 1 95.38 105 GLU A O 1
ATOM 770 N N . SER A 1 106 ? -13.477 28.453 7.348 1 95.38 106 SER A N 1
ATOM 771 C CA . SER A 1 106 ? -14.555 28.797 6.426 1 95.38 106 SER A CA 1
ATOM 772 C C . SER A 1 106 ? -15.031 27.562 5.664 1 95.38 106 SER A C 1
ATOM 774 O O . SER A 1 106 ? -16.234 27.344 5.523 1 95.38 106 SER A O 1
ATOM 776 N N . GLY A 1 107 ? -14.039 26.766 5.172 1 93.19 107 GLY A N 1
ATOM 777 C CA . GLY A 1 107 ? -14.391 25.531 4.504 1 93.19 107 GLY A CA 1
ATOM 778 C C . GLY A 1 107 ? -15.148 24.562 5.398 1 93.19 107 GLY A C 1
ATOM 779 O O . GLY A 1 107 ? -16.125 23.953 4.973 1 93.19 107 GLY A O 1
ATOM 780 N N . LEU A 1 108 ? -14.703 24.469 6.633 1 93.62 108 LEU A N 1
ATOM 781 C CA . LEU A 1 108 ? -15.336 23.594 7.609 1 93.62 108 LEU A CA 1
ATOM 782 C C . LEU A 1 108 ? -16.766 24.031 7.891 1 93.62 108 LEU A C 1
ATOM 784 O O . LEU A 1 108 ? -17.688 23.219 7.926 1 93.62 108 LEU A O 1
ATOM 788 N N . ARG A 1 109 ? -16.938 25.312 8.086 1 93.38 109 ARG A N 1
ATOM 789 C CA . ARG A 1 109 ? -18.266 25.859 8.344 1 93.38 109 ARG A CA 1
ATOM 790 C C . ARG A 1 109 ? -19.203 25.594 7.172 1 93.38 109 ARG A C 1
ATOM 792 O O . ARG A 1 109 ? -20.344 25.188 7.367 1 93.38 109 ARG A O 1
ATOM 799 N N . SER A 1 110 ? -18.688 25.703 5.996 1 91.81 110 SER A N 1
ATOM 800 C CA . SER A 1 110 ? -19.484 25.516 4.789 1 91.81 110 SER A CA 1
ATOM 801 C C . SER A 1 110 ? -19.859 24.062 4.594 1 91.81 110 SER A C 1
ATOM 803 O O . SER A 1 110 ? -20.891 23.75 3.984 1 91.81 110 SER A O 1
ATOM 805 N N . SER A 1 111 ? -19.031 23.188 5.156 1 89.12 111 SER A N 1
ATOM 806 C CA . SER A 1 111 ? -19.266 21.75 4.969 1 89.12 111 SER A CA 1
ATOM 807 C C . SER A 1 111 ? -20.391 21.25 5.859 1 89.12 111 SER A C 1
ATOM 809 O O . SER A 1 111 ? -20.922 20.156 5.645 1 89.12 111 SER A O 1
ATOM 811 N N . ARG A 1 112 ? -20.844 21.953 6.941 1 91.75 112 ARG A N 1
ATOM 812 C CA . ARG A 1 112 ? -21.922 21.625 7.871 1 91.75 112 ARG A CA 1
ATOM 813 C C . ARG A 1 112 ? -21.688 20.25 8.5 1 91.75 112 ARG A C 1
ATOM 815 O O . ARG A 1 112 ? -22.641 19.516 8.781 1 91.75 112 ARG A O 1
ATOM 822 N N . LEU A 1 113 ? -20.328 19.922 8.625 1 92.06 113 LEU A N 1
ATOM 823 C CA . LEU A 1 113 ? -20 18.625 9.219 1 92.06 113 LEU A CA 1
ATOM 824 C C . LEU A 1 113 ? -20.188 18.672 10.734 1 92.06 113 LEU A C 1
ATOM 826 O O . LEU A 1 113 ? -20.031 19.719 11.359 1 92.06 113 LEU A O 1
ATOM 830 N N . PRO A 1 114 ? -20.5 17.547 11.266 1 92 114 PRO A N 1
ATOM 831 C CA . PRO A 1 114 ? -20.609 17.5 12.727 1 92 114 PRO A CA 1
ATOM 832 C C . PRO A 1 114 ? -19.266 17.703 13.422 1 92 114 PRO A C 1
ATOM 834 O O . PRO A 1 114 ? -18.219 17.672 12.773 1 92 114 PRO A O 1
ATOM 837 N N . LEU A 1 115 ? -19.281 18.016 14.781 1 94.31 115 LEU A N 1
ATOM 838 C CA . LEU A 1 115 ? -18.109 18.156 15.633 1 94.31 115 LEU A CA 1
ATOM 839 C C . LEU A 1 115 ? -17.188 19.266 15.109 1 94.31 115 LEU A C 1
ATOM 841 O O . LEU A 1 115 ? -15.969 19.141 15.148 1 94.31 115 LEU A O 1
ATOM 845 N N . ALA A 1 116 ? -17.781 20.25 14.602 1 92.62 116 ALA A N 1
ATOM 846 C CA . ALA A 1 116 ? -17.047 21.375 14.008 1 92.62 116 ALA A CA 1
ATOM 847 C C . ALA A 1 116 ? -16.062 21.969 15.008 1 92.62 116 ALA A C 1
ATOM 849 O O . ALA A 1 116 ? -14.938 22.344 14.641 1 92.62 116 ALA A O 1
ATOM 850 N N . GLY A 1 117 ? -16.531 22.094 16.203 1 94.12 117 GLY A N 1
ATOM 851 C CA . GLY A 1 117 ? -15.68 22.656 17.234 1 94.12 117 GLY A CA 1
ATOM 852 C C . GLY A 1 117 ? -14.414 21.844 17.469 1 94.12 117 GLY A C 1
ATOM 853 O O . GLY A 1 117 ? -13.32 22.406 17.578 1 94.12 117 GLY A O 1
ATOM 854 N N . VAL A 1 118 ? -14.531 20.547 17.547 1 94.62 118 VAL A N 1
ATOM 855 C CA . VAL A 1 118 ? -13.398 19.641 17.75 1 94.62 118 VAL A CA 1
ATOM 856 C C . VAL A 1 118 ? -12.445 19.734 16.562 1 94.62 118 VAL A C 1
ATOM 858 O O . VAL A 1 118 ? -11.227 19.828 16.734 1 94.62 118 VAL A O 1
ATOM 861 N N . ARG A 1 119 ? -13.039 19.734 15.391 1 96.31 119 ARG A N 1
ATOM 862 C CA . ARG A 1 119 ? -12.242 19.859 14.18 1 96.31 119 ARG A CA 1
ATOM 863 C C . ARG A 1 119 ? -11.469 21.172 14.164 1 96.31 119 ARG A C 1
ATOM 865 O O . ARG A 1 119 ? -10.266 21.203 13.875 1 96.31 119 ARG A O 1
ATOM 872 N N . ALA A 1 120 ? -12.133 22.188 14.492 1 96.19 120 ALA A N 1
ATOM 873 C CA . ALA A 1 120 ? -11.531 23.516 14.477 1 96.19 120 ALA A CA 1
ATOM 874 C C . ALA A 1 120 ? -10.375 23.609 15.477 1 96.19 120 ALA A C 1
ATOM 876 O O . ALA A 1 120 ? -9.367 24.266 15.211 1 96.19 120 ALA A O 1
ATOM 877 N N . ARG A 1 121 ? -10.547 23.016 16.594 1 96.69 121 ARG A N 1
ATOM 878 C CA . ARG A 1 121 ? -9.516 23.047 17.625 1 96.69 121 ARG A CA 1
ATOM 879 C C . ARG A 1 121 ? -8.219 22.422 17.109 1 96.69 121 ARG A C 1
ATOM 881 O O . ARG A 1 121 ? -7.137 22.969 17.312 1 96.69 121 ARG A O 1
ATOM 888 N N . VAL A 1 122 ? -8.289 21.312 16.453 1 97.69 122 VAL A N 1
ATOM 889 C CA . VAL A 1 122 ? -7.105 20.656 15.93 1 97.69 122 VAL A CA 1
ATOM 890 C C . VAL A 1 122 ? -6.52 21.484 14.789 1 97.69 122 VAL A C 1
ATOM 892 O O . VAL A 1 122 ? -5.305 21.672 14.711 1 97.69 122 VAL A O 1
ATOM 895 N N . LEU A 1 123 ? -7.375 22.047 13.953 1 97.56 123 LEU A N 1
ATOM 896 C CA . LEU A 1 123 ? -6.934 22.812 12.797 1 97.56 123 LEU A CA 1
ATOM 897 C C . LEU A 1 123 ? -6.207 24.078 13.234 1 97.56 123 LEU A C 1
ATOM 899 O O . LEU A 1 123 ? -5.379 24.609 12.492 1 97.56 123 LEU A O 1
ATOM 903 N N . SER A 1 124 ? -6.523 24.531 14.406 1 97.94 124 SER A N 1
ATOM 904 C CA . SER A 1 124 ? -5.902 25.766 14.906 1 97.94 124 SER A CA 1
ATOM 905 C C . SER A 1 124 ? -4.395 25.594 15.047 1 97.94 124 SER A C 1
ATOM 907 O O . SER A 1 124 ? -3.66 26.578 15.109 1 97.94 124 SER A O 1
ATOM 909 N N . LEU A 1 125 ? -3.918 24.375 15.055 1 97.94 125 LEU A N 1
ATOM 910 C CA . LEU A 1 125 ? -2.49 24.094 15.141 1 97.94 125 LEU A CA 1
ATOM 911 C C . LEU A 1 125 ? -1.74 24.703 13.961 1 97.94 125 LEU A C 1
ATOM 913 O O . LEU A 1 125 ? -0.533 24.938 14.039 1 97.94 125 LEU A O 1
ATOM 917 N N . VAL A 1 126 ? -2.432 25 12.891 1 98.19 126 VAL A N 1
ATOM 918 C CA . VAL A 1 126 ? -1.76 25.5 11.695 1 98.19 126 VAL A CA 1
ATOM 919 C C . VAL A 1 126 ? -1.246 26.922 11.953 1 98.19 126 VAL A C 1
ATOM 921 O O . VAL A 1 126 ? -0.398 27.422 11.211 1 98.19 126 VAL A O 1
ATOM 924 N N . GLU A 1 127 ? -1.843 27.562 12.898 1 97.38 127 GLU A N 1
ATOM 925 C CA . GLU A 1 127 ? -1.392 28.906 13.25 1 97.38 127 GLU A CA 1
ATOM 926 C C . GLU A 1 127 ? 0.06 28.891 13.719 1 97.38 127 GLU A C 1
ATOM 928 O O . GLU A 1 127 ? 0.739 29.922 13.672 1 97.38 127 GLU A O 1
ATOM 933 N N . GLU A 1 128 ? 0.542 27.766 14.164 1 96.25 128 GLU A N 1
ATOM 934 C CA . GLU A 1 128 ? 1.905 27.625 14.672 1 96.25 128 GLU A CA 1
ATOM 935 C C . GLU A 1 128 ? 2.873 27.25 13.547 1 96.25 128 GLU A C 1
ATOM 937 O O . GLU A 1 128 ? 4.047 26.984 13.805 1 96.25 128 GLU A O 1
ATOM 942 N N . ALA A 1 129 ? 2.434 27.297 12.344 1 98.06 129 ALA A N 1
ATOM 943 C CA . ALA A 1 129 ? 3.277 26.906 11.219 1 98.06 129 ALA A CA 1
ATOM 944 C C . ALA A 1 129 ? 4.52 27.781 11.125 1 98.06 129 ALA A C 1
ATOM 946 O O . ALA A 1 129 ? 4.414 29.016 11.102 1 98.06 129 ALA A O 1
ATOM 947 N N . ALA A 1 130 ? 5.641 27.156 11.109 1 97.88 130 ALA A N 1
ATOM 948 C CA . ALA A 1 130 ? 6.91 27.859 10.953 1 97.88 130 ALA A CA 1
ATOM 949 C C . ALA A 1 130 ? 7.449 27.703 9.531 1 97.88 130 ALA A C 1
ATOM 951 O O . ALA A 1 130 ? 7.465 26.609 8.984 1 97.88 130 ALA A O 1
ATOM 952 N N . GLU A 1 131 ? 7.84 28.781 9.016 1 97.62 131 GLU A N 1
ATOM 953 C CA . GLU A 1 131 ? 8.422 28.75 7.68 1 97.62 131 GLU A CA 1
ATOM 954 C C . GLU A 1 131 ? 9.836 28.172 7.711 1 97.62 131 GLU A C 1
ATOM 956 O O . GLU A 1 131 ? 10.609 28.453 8.625 1 97.62 131 GLU A O 1
ATOM 961 N N . ALA A 1 132 ? 10.164 27.312 6.789 1 97.25 132 ALA A N 1
ATOM 962 C CA . ALA A 1 132 ? 11.508 26.766 6.617 1 97.25 132 ALA A CA 1
ATOM 963 C C . ALA A 1 132 ? 11.93 26.797 5.152 1 97.25 132 ALA A C 1
ATOM 965 O O . ALA A 1 132 ? 11.188 26.344 4.273 1 97.25 132 ALA A O 1
ATOM 966 N N . SER A 1 133 ? 13.109 27.344 4.953 1 96.75 133 SER A N 1
ATOM 967 C CA . SER A 1 133 ? 13.672 27.312 3.607 1 96.75 133 SER A CA 1
ATOM 968 C C . SER A 1 133 ? 14.375 25.984 3.332 1 96.75 133 SER A C 1
ATOM 970 O O . SER A 1 133 ? 15.117 25.484 4.176 1 96.75 133 SER A O 1
ATOM 972 N N . THR A 1 134 ? 14.07 25.422 2.162 1 96.94 134 THR A N 1
ATOM 973 C CA . THR A 1 134 ? 14.734 24.203 1.729 1 96.94 134 THR A CA 1
ATOM 974 C C . THR A 1 134 ? 15.305 24.359 0.324 1 96.94 134 THR A C 1
ATOM 976 O O . THR A 1 134 ? 15 25.328 -0.369 1 96.94 134 THR A O 1
ATOM 979 N N . PRO A 1 135 ? 16.156 23.438 -0.084 1 96.38 135 PRO A N 1
ATOM 980 C CA . PRO A 1 135 ? 16.688 23.5 -1.449 1 96.38 135 PRO A CA 1
ATOM 981 C C . PRO A 1 135 ? 15.586 23.453 -2.51 1 96.38 135 PRO A C 1
ATOM 983 O O . PRO A 1 135 ? 15.797 23.875 -3.646 1 96.38 135 PRO A O 1
ATOM 986 N N . HIS A 1 136 ? 14.422 23.047 -2.135 1 96.69 136 HIS A N 1
ATOM 987 C CA . HIS A 1 136 ? 13.336 22.891 -3.094 1 96.69 136 HIS A CA 1
ATOM 988 C C . HIS A 1 136 ? 12.328 24.031 -2.975 1 96.69 136 HIS A C 1
ATOM 990 O O . HIS A 1 136 ? 11.312 24.047 -3.674 1 96.69 136 HIS A O 1
ATOM 996 N N . GLY A 1 137 ? 12.586 24.969 -2.131 1 97 137 GLY A N 1
ATOM 997 C CA . GLY A 1 137 ? 11.672 26.078 -1.896 1 97 137 GLY A CA 1
ATOM 998 C C . GLY A 1 137 ? 11.164 26.141 -0.469 1 97 137 GLY A C 1
ATOM 999 O O . GLY A 1 137 ? 11.453 25.25 0.337 1 97 137 GLY A O 1
ATOM 1000 N N . PRO A 1 138 ? 10.461 27.141 -0.173 1 97.75 138 PRO A N 1
ATOM 1001 C CA . PRO A 1 138 ? 9.945 27.297 1.19 1 97.75 138 PRO A CA 1
ATOM 1002 C C . PRO A 1 138 ? 8.805 26.328 1.5 1 97.75 138 PRO A C 1
ATOM 1004 O O . PRO A 1 138 ? 7.988 26.031 0.626 1 97.75 138 PRO A O 1
ATOM 1007 N N . VAL A 1 139 ? 8.812 25.875 2.709 1 98.44 139 VAL A N 1
ATOM 1008 C CA . VAL A 1 139 ? 7.711 25.078 3.236 1 98.44 139 VAL A CA 1
ATOM 1009 C C . VAL A 1 139 ? 7.285 25.625 4.602 1 98.44 139 VAL A C 1
ATOM 1011 O O . VAL A 1 139 ? 7.969 26.469 5.18 1 98.44 139 VAL A O 1
ATOM 1014 N N . TYR A 1 140 ? 6.176 25.203 5.109 1 98.69 140 TYR A N 1
ATOM 1015 C CA . TYR A 1 140 ? 5.633 25.594 6.402 1 98.69 140 TYR A CA 1
ATOM 1016 C C . TYR A 1 140 ? 5.359 24.375 7.273 1 98.69 140 TYR A C 1
ATOM 1018 O O . TYR A 1 140 ? 4.633 23.469 6.867 1 98.69 140 TYR A O 1
ATOM 1026 N N . LEU A 1 141 ? 5.93 24.391 8.477 1 98.69 141 LEU A N 1
ATOM 1027 C CA . LEU A 1 141 ? 5.98 23.188 9.305 1 98.69 141 LEU A CA 1
ATOM 1028 C C . LEU A 1 141 ? 5.078 23.328 10.531 1 98.69 141 LEU A C 1
ATOM 1030 O O . LEU A 1 141 ? 5.188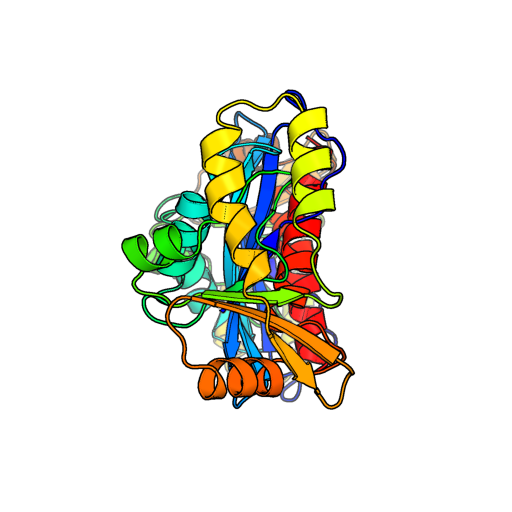 24.312 11.273 1 98.69 141 LEU A O 1
ATOM 1034 N N . VAL A 1 142 ? 4.125 22.469 10.648 1 98.56 142 VAL A N 1
ATOM 1035 C CA . VAL A 1 142 ? 3.4 22.266 11.898 1 98.56 142 VAL A CA 1
ATOM 1036 C C . VAL A 1 142 ? 3.926 21.016 12.609 1 98.56 142 VAL A C 1
ATOM 1038 O O . VAL A 1 142 ? 3.625 19.891 12.203 1 98.56 142 VAL A O 1
ATOM 1041 N N . ALA A 1 143 ? 4.699 21.297 13.711 1 98.44 143 ALA A N 1
ATOM 1042 C CA . ALA A 1 143 ? 5.379 20.203 14.398 1 98.44 143 ALA A CA 1
ATOM 1043 C C . ALA A 1 143 ? 4.73 19.922 15.75 1 98.44 143 ALA A C 1
ATOM 1045 O O . ALA A 1 143 ? 4.352 20.844 16.469 1 98.44 143 ALA A O 1
ATOM 1046 N N . TRP A 1 144 ? 4.52 18.719 16 1 98.5 144 TRP A N 1
ATOM 1047 C CA . TRP A 1 144 ? 4.043 18.25 17.297 1 98.5 144 TRP A CA 1
ATOM 1048 C C . TRP A 1 144 ? 4.961 17.172 17.859 1 98.5 144 TRP A C 1
ATOM 1050 O O . TRP A 1 144 ? 5.148 16.125 17.25 1 98.5 144 TRP A O 1
ATOM 1060 N N . GLY A 1 145 ? 5.578 17.438 18.969 1 98 145 GLY A N 1
ATOM 1061 C CA . GLY A 1 145 ? 6.484 16.469 19.594 1 98 145 GLY A CA 1
ATOM 1062 C C . GLY A 1 145 ? 7.883 16.516 19 1 98 145 GLY A C 1
ATOM 1063 O O . GLY A 1 145 ? 8.633 15.539 19.109 1 98 145 GLY A O 1
ATOM 1064 N N . LEU A 1 146 ? 8.203 17.562 18.312 1 97.69 146 LEU A N 1
ATOM 1065 C CA . LEU A 1 146 ? 9.508 17.734 17.672 1 97.69 146 LEU A CA 1
ATOM 1066 C C . LEU A 1 146 ? 10.055 19.125 17.938 1 97.69 146 LEU A C 1
ATOM 1068 O O . LEU A 1 146 ? 9.305 20.109 17.906 1 97.69 146 LEU A O 1
ATOM 1072 N N . GLU A 1 147 ? 11.367 19.172 18.141 1 96.94 147 GLU A N 1
ATOM 1073 C CA . GLU A 1 147 ? 12.031 20.469 18.109 1 96.94 147 GLU A CA 1
ATOM 1074 C C . GLU A 1 147 ? 12.117 21.016 16.703 1 96.94 147 GLU A C 1
ATOM 1076 O O . GLU A 1 147 ? 12.133 20.25 15.727 1 96.94 147 GLU A O 1
ATOM 1081 N N . ALA A 1 148 ? 12.203 22.312 16.688 1 95.75 148 ALA A N 1
ATOM 1082 C CA . ALA A 1 148 ? 12.258 22.984 15.391 1 95.75 148 ALA A CA 1
ATOM 1083 C C . ALA A 1 148 ? 13.414 22.469 14.547 1 95.75 148 ALA A C 1
ATOM 1085 O O . ALA A 1 148 ? 13.266 22.266 13.344 1 95.75 148 ALA A O 1
ATOM 1086 N N . SER A 1 149 ? 14.523 22.266 15.195 1 96.5 149 SER A N 1
ATOM 1087 C CA . SER A 1 149 ? 15.703 21.797 14.477 1 96.5 149 SER A CA 1
ATOM 1088 C C . SER A 1 149 ? 15.492 20.391 13.914 1 96.5 149 SER A C 1
ATOM 1090 O O . SER A 1 149 ? 15.914 20.094 12.797 1 96.5 149 SER A O 1
ATOM 1092 N N . GLU A 1 150 ? 14.828 19.594 14.672 1 97.25 150 GLU A N 1
ATOM 1093 C CA . GLU A 1 150 ? 14.539 18.234 14.234 1 97.25 150 GLU A CA 1
ATOM 1094 C C . GLU A 1 150 ? 13.539 18.234 13.078 1 97.25 150 GLU A C 1
ATOM 1096 O O . GLU A 1 150 ? 13.688 17.453 12.125 1 97.25 150 GLU A O 1
ATOM 1101 N N . ALA A 1 151 ? 12.547 19.031 13.211 1 98.06 151 ALA A N 1
ATOM 1102 C CA . ALA A 1 151 ? 11.547 19.156 12.148 1 98.06 151 ALA A CA 1
ATOM 1103 C C . ALA A 1 151 ? 12.188 19.547 10.828 1 98.06 151 ALA A C 1
ATOM 1105 O O . ALA A 1 151 ? 11.922 18.938 9.789 1 98.06 151 ALA A O 1
ATOM 1106 N N . ARG A 1 152 ? 13.055 20.484 10.906 1 97.19 152 ARG A N 1
ATOM 1107 C CA . ARG A 1 152 ? 13.742 20.953 9.703 1 97.19 152 ARG A CA 1
ATOM 1108 C C . ARG A 1 152 ? 14.617 19.859 9.109 1 97.19 152 ARG A C 1
ATOM 1110 O O . ARG A 1 152 ? 14.625 19.656 7.895 1 97.19 152 ARG A O 1
ATOM 1117 N N . ARG A 1 153 ? 15.32 19.219 9.938 1 97 153 ARG A N 1
ATOM 1118 C CA . ARG A 1 153 ? 16.188 18.125 9.477 1 97 153 ARG A CA 1
ATOM 1119 C C . ARG A 1 153 ? 15.375 17.047 8.766 1 97 153 ARG A C 1
ATOM 1121 O O . ARG A 1 153 ? 15.781 16.562 7.715 1 97 153 ARG A O 1
ATOM 1128 N N . LEU A 1 154 ? 14.25 16.703 9.328 1 97 154 LEU A N 1
ATOM 1129 C CA . LEU A 1 154 ? 13.398 15.664 8.758 1 97 154 LEU A CA 1
ATOM 1130 C C . LEU A 1 154 ? 12.93 16.047 7.359 1 97 154 LEU A C 1
ATOM 1132 O O . LEU A 1 154 ? 12.914 15.219 6.449 1 97 154 LEU A O 1
ATOM 1136 N N . VAL A 1 155 ? 12.555 17.25 7.176 1 97.5 155 VAL A N 1
ATOM 1137 C CA . VAL A 1 155 ? 12.094 17.719 5.871 1 97.5 155 VAL A CA 1
ATOM 1138 C C . VAL A 1 155 ? 13.234 17.641 4.859 1 97.5 155 VAL A C 1
ATOM 1140 O O . VAL A 1 155 ? 13.055 17.125 3.754 1 97.5 155 VAL A O 1
ATOM 1143 N N . LEU A 1 156 ? 14.383 18.031 5.273 1 96.19 156 LEU A N 1
ATOM 1144 C CA . LEU A 1 156 ? 15.531 18.047 4.383 1 96.19 156 LEU A CA 1
ATOM 1145 C C . LEU A 1 156 ? 15.914 16.625 3.969 1 96.19 156 LEU A C 1
ATOM 1147 O O . LEU A 1 156 ? 16.281 16.391 2.814 1 96.19 156 LEU A O 1
ATOM 1151 N N . GLU A 1 157 ? 15.75 15.766 4.883 1 95.81 157 GLU A N 1
ATOM 1152 C CA . GLU A 1 157 ? 16.172 14.391 4.645 1 95.81 157 GLU A CA 1
ATOM 1153 C C . GLU A 1 157 ? 15.156 13.641 3.795 1 95.81 157 GLU A C 1
ATOM 1155 O O . GLU A 1 157 ? 15.469 12.602 3.209 1 95.81 157 GLU A O 1
ATOM 1160 N N . THR A 1 158 ? 13.945 14.141 3.715 1 96.12 158 THR A N 1
ATOM 1161 C CA . THR A 1 158 ? 12.898 13.359 3.059 1 96.12 158 THR A CA 1
ATOM 1162 C C . THR A 1 158 ? 12.477 14.016 1.747 1 96.12 158 THR A C 1
ATOM 1164 O O . THR A 1 158 ? 11.688 13.445 0.989 1 96.12 158 THR A O 1
ATOM 1167 N N . GLN A 1 159 ? 13.008 15.172 1.482 1 95.25 159 GLN A N 1
ATOM 1168 C CA . GLN A 1 159 ? 12.805 15.797 0.18 1 95.25 159 GLN A CA 1
ATOM 1169 C C . GLN A 1 159 ? 13.789 15.258 -0.851 1 95.25 159 GLN A C 1
ATOM 1171 O O . GLN A 1 159 ? 15 15.297 -0.639 1 95.25 159 GLN A O 1
ATOM 1176 N N . VAL A 1 160 ? 13.266 14.727 -1.941 1 91.38 160 VAL A N 1
ATOM 1177 C CA . VAL A 1 160 ? 14.141 14.133 -2.955 1 91.38 160 VAL A CA 1
ATOM 1178 C C . VAL A 1 160 ? 13.953 14.867 -4.281 1 91.38 160 VAL A C 1
ATOM 1180 O O . VAL A 1 160 ? 14.922 15.375 -4.852 1 91.38 160 VAL A O 1
ATOM 1183 N N . TYR A 1 161 ? 12.672 15.047 -4.754 1 90.44 161 TYR A N 1
ATOM 1184 C CA . TYR A 1 161 ? 12.438 15.586 -6.09 1 90.44 161 TYR A CA 1
ATOM 1185 C C . TYR A 1 161 ? 11.656 16.891 -6.016 1 90.44 161 TYR A C 1
ATOM 1187 O O . TYR A 1 161 ? 11.461 17.562 -7.027 1 90.44 161 TYR A O 1
ATOM 1195 N N . GLY A 1 162 ? 11.211 17.234 -4.82 1 93.62 162 GLY A N 1
ATOM 1196 C CA . GLY A 1 162 ? 10.391 18.438 -4.652 1 93.62 162 GLY A CA 1
ATOM 1197 C C . GLY A 1 162 ? 10.172 18.812 -3.199 1 93.62 162 GLY A C 1
ATOM 1198 O O . GLY A 1 162 ? 10.867 18.312 -2.312 1 93.62 162 GLY A O 1
ATOM 1199 N N . ARG A 1 163 ? 9.305 19.703 -3.021 1 96.19 163 ARG A N 1
ATOM 1200 C CA . ARG A 1 163 ? 9.055 20.25 -1.693 1 96.19 163 ARG A CA 1
ATOM 1201 C C . ARG A 1 163 ? 8.336 19.234 -0.81 1 96.19 163 ARG A C 1
ATOM 1203 O O . ARG A 1 163 ? 8.484 19.25 0.414 1 96.19 163 ARG A O 1
ATOM 1210 N N . LYS A 1 164 ? 7.555 18.438 -1.399 1 96.75 164 LYS A N 1
ATOM 1211 C CA . LYS A 1 164 ? 6.848 17.406 -0.641 1 96.75 164 LYS A CA 1
ATOM 1212 C C . LYS A 1 164 ? 7.789 16.266 -0.241 1 96.75 164 LYS A C 1
ATOM 1214 O O . LYS A 1 164 ? 8.555 15.766 -1.07 1 96.75 164 LYS A O 1
ATOM 1219 N N . PRO A 1 165 ? 7.793 15.953 1.045 1 97.06 165 PRO A N 1
ATOM 1220 C CA . PRO A 1 165 ? 8.594 14.781 1.427 1 97.06 165 PRO A CA 1
ATOM 1221 C C . PRO A 1 165 ? 8.273 13.547 0.585 1 97.06 165 PRO A C 1
ATOM 1223 O O . PRO A 1 165 ? 7.102 13.266 0.324 1 97.06 165 PRO A O 1
ATOM 1226 N N . GLU A 1 166 ? 9.242 12.805 0.203 1 96.19 166 GLU A N 1
ATOM 1227 C CA . GLU A 1 166 ? 9.094 11.711 -0.757 1 96.19 166 GLU A CA 1
ATOM 1228 C C . GLU A 1 166 ? 8.195 10.609 -0.208 1 96.19 166 GLU A C 1
ATOM 1230 O O . GLU A 1 166 ? 7.352 10.07 -0.929 1 96.19 166 GLU A O 1
ATOM 1235 N N . PRO A 1 167 ? 8.359 10.172 1.104 1 96.81 167 PRO A N 1
ATOM 1236 C CA . PRO A 1 167 ? 7.445 9.141 1.609 1 96.81 167 PRO A CA 1
ATOM 1237 C C . PRO A 1 167 ? 5.984 9.586 1.592 1 96.81 167 PRO A C 1
ATOM 1239 O O . PRO A 1 167 ? 5.086 8.758 1.419 1 96.81 167 PRO A O 1
ATOM 1242 N N . VAL A 1 168 ? 5.699 10.867 1.751 1 98.06 168 VAL A N 1
ATOM 1243 C CA . VAL A 1 168 ? 4.34 11.391 1.678 1 98.06 168 VAL A CA 1
ATOM 1244 C C . VAL A 1 168 ? 3.846 11.344 0.233 1 98.06 168 VAL A C 1
ATOM 1246 O O . VAL A 1 168 ? 2.695 10.992 -0.026 1 98.06 168 VAL A O 1
ATOM 1249 N N . ARG A 1 169 ? 4.711 11.711 -0.703 1 96.12 169 ARG A N 1
ATOM 1250 C CA . ARG A 1 169 ? 4.375 11.641 -2.123 1 96.12 169 ARG A CA 1
ATOM 1251 C C . ARG A 1 169 ? 4.016 10.219 -2.537 1 96.12 169 ARG A C 1
ATOM 1253 O O . ARG A 1 169 ? 2.99 10 -3.182 1 96.12 169 ARG A O 1
ATOM 1260 N N . ILE A 1 170 ? 4.855 9.281 -2.182 1 95.5 170 ILE A N 1
ATOM 1261 C CA . ILE A 1 170 ? 4.621 7.879 -2.51 1 95.5 170 ILE A CA 1
ATOM 1262 C C . ILE A 1 170 ? 3.309 7.414 -1.881 1 95.5 170 ILE A C 1
ATOM 1264 O O . ILE A 1 170 ? 2.52 6.715 -2.52 1 95.5 170 ILE A O 1
ATOM 1268 N N . ALA A 1 171 ? 3.084 7.824 -0.605 1 97.88 171 ALA A N 1
ATOM 1269 C CA . ALA A 1 171 ? 1.844 7.477 0.086 1 97.88 171 ALA A CA 1
ATOM 1270 C C . ALA A 1 171 ? 0.627 7.98 -0.685 1 97.88 171 ALA A C 1
ATOM 1272 O O . ALA A 1 171 ? -0.35 7.25 -0.861 1 97.88 171 ALA A O 1
ATOM 1273 N N . HIS A 1 172 ? 0.674 9.172 -1.178 1 96.75 172 HIS A N 1
ATOM 1274 C CA . HIS A 1 172 ? -0.432 9.766 -1.92 1 96.75 172 HIS A CA 1
ATOM 1275 C C . HIS A 1 172 ? -0.736 8.977 -3.186 1 96.75 172 HIS A C 1
ATOM 1277 O O . HIS A 1 172 ? -1.891 8.625 -3.445 1 96.75 172 HIS A O 1
ATOM 1283 N N . TYR A 1 173 ? 0.258 8.656 -3.898 1 94 173 TYR A N 1
ATOM 1284 C CA . TYR A 1 173 ? 0.059 7.984 -5.18 1 94 173 TYR A CA 1
ATOM 1285 C C . TYR A 1 173 ? -0.393 6.543 -4.977 1 94 173 TYR A C 1
ATOM 1287 O O . TYR A 1 173 ? -1.256 6.051 -5.703 1 94 173 TYR A O 1
ATOM 1295 N N . THR A 1 174 ? 0.237 5.887 -4.02 1 94.44 174 THR A N 1
ATOM 1296 C CA . THR A 1 174 ? -0.161 4.52 -3.697 1 94.44 174 THR A CA 1
ATOM 1297 C C . THR A 1 174 ? -1.614 4.477 -3.232 1 94.44 174 THR A C 1
ATOM 1299 O O . THR A 1 174 ? -2.402 3.662 -3.717 1 94.44 174 THR A O 1
ATOM 1302 N N . ALA A 1 175 ? -1.973 5.387 -2.314 1 96.25 175 ALA A N 1
ATOM 1303 C CA . ALA A 1 175 ? -3.344 5.461 -1.814 1 96.25 175 ALA A CA 1
ATOM 1304 C C . ALA A 1 175 ? -4.316 5.836 -2.93 1 96.25 175 ALA A C 1
ATOM 1306 O O . ALA A 1 175 ? -5.449 5.352 -2.963 1 96.25 175 ALA A O 1
ATOM 1307 N N . SER A 1 176 ? -3.906 6.711 -3.838 1 93.88 176 SER A N 1
ATOM 1308 C CA . SER A 1 176 ? -4.758 7.137 -4.945 1 93.88 176 SER A CA 1
ATOM 1309 C C . SER A 1 176 ? -5.102 5.965 -5.859 1 93.88 176 SER A C 1
ATOM 1311 O O . SER A 1 176 ? -6.242 5.836 -6.309 1 93.88 176 SER A O 1
ATOM 1313 N N . GLU A 1 177 ? -4.121 5.18 -6.105 1 89.62 177 GLU A N 1
ATOM 1314 C CA . GLU A 1 177 ? -4.379 3.99 -6.91 1 89.62 177 GLU A CA 1
ATOM 1315 C C . GLU A 1 177 ? -5.371 3.059 -6.219 1 89.62 177 GLU A C 1
ATOM 1317 O O . GLU A 1 177 ? -6.273 2.516 -6.859 1 89.62 177 GLU A O 1
ATOM 1322 N N . ALA A 1 178 ? -5.203 2.865 -4.941 1 90.19 178 ALA A N 1
ATOM 1323 C CA . ALA A 1 178 ? -6.113 2.025 -4.168 1 90.19 178 ALA A CA 1
ATOM 1324 C C . ALA A 1 178 ? -7.516 2.627 -4.129 1 90.19 178 ALA A C 1
ATOM 1326 O O . ALA A 1 178 ? -8.508 1.9 -4.184 1 90.19 178 ALA A O 1
ATOM 1327 N N . SER A 1 179 ? -7.547 3.916 -4.027 1 90.62 179 SER A N 1
ATOM 1328 C CA . SER A 1 179 ? -8.828 4.609 -3.98 1 90.62 179 SER A CA 1
ATOM 1329 C C . SER A 1 179 ? -9.594 4.453 -5.293 1 90.62 179 SER A C 1
ATOM 1331 O O . SER A 1 179 ? -10.82 4.41 -5.301 1 90.62 179 SER A O 1
ATOM 1333 N N . GLU A 1 180 ? -8.867 4.48 -6.375 1 85.81 180 GLU A N 1
ATOM 1334 C CA . GLU A 1 180 ? -9.492 4.297 -7.68 1 85.81 180 GLU A CA 1
ATOM 1335 C C . GLU A 1 180 ? -10.266 2.982 -7.742 1 85.81 180 GLU A C 1
ATOM 1337 O O . GLU A 1 180 ? -11.336 2.91 -8.352 1 85.81 180 GLU A O 1
ATOM 1342 N N . ALA A 1 181 ? -9.812 2.037 -7.066 1 78.69 181 ALA A N 1
ATOM 1343 C CA . ALA A 1 181 ? -10.492 0.742 -7.023 1 78.69 181 ALA A CA 1
ATOM 1344 C C . ALA A 1 181 ? -11.82 0.841 -6.27 1 78.69 181 ALA A C 1
ATOM 1346 O O . ALA A 1 181 ? -12.781 0.145 -6.602 1 78.69 181 ALA A O 1
ATOM 1347 N N . LEU A 1 182 ? -11.852 1.669 -5.285 1 78.12 182 LEU A N 1
ATOM 1348 C CA . LEU A 1 182 ? -13.062 1.879 -4.5 1 78.12 182 LEU A CA 1
ATOM 1349 C C . LEU A 1 182 ? -14.156 2.533 -5.34 1 78.12 182 LEU A C 1
ATOM 1351 O O . LEU A 1 182 ? -15.344 2.338 -5.086 1 78.12 182 LEU A O 1
ATOM 1355 N N . ARG A 1 183 ? -13.75 3.318 -6.285 1 77.5 183 ARG A N 1
ATOM 1356 C CA . ARG A 1 183 ? -14.703 4.039 -7.125 1 77.5 183 ARG A CA 1
ATOM 1357 C C . ARG A 1 183 ? -15.336 3.109 -8.156 1 77.5 183 ARG A C 1
ATOM 1359 O O . ARG A 1 183 ? -16.438 3.375 -8.641 1 77.5 183 ARG A O 1
ATOM 1366 N N . ARG A 1 184 ? -14.609 2.135 -8.461 1 66.06 184 ARG A N 1
ATOM 1367 C CA . ARG A 1 184 ? -15.062 1.223 -9.508 1 66.06 184 ARG A CA 1
ATOM 1368 C C . ARG A 1 184 ? -16.047 0.197 -8.953 1 66.06 184 ARG A C 1
ATOM 1370 O O . ARG A 1 184 ? -16.703 -0.515 -9.711 1 66.06 184 ARG A O 1
ATOM 1377 N N . VAL A 1 185 ? -16.109 0.162 -7.582 1 60 185 VAL A N 1
ATOM 1378 C CA . VAL A 1 185 ? -17.016 -0.801 -6.98 1 60 185 VAL A CA 1
ATOM 1379 C C . VAL A 1 185 ? -18.312 -0.097 -6.562 1 60 185 VAL A C 1
ATOM 1381 O O . VAL A 1 185 ? -18.266 0.975 -5.953 1 60 185 VAL A O 1
ATOM 1384 N N . MET B 1 1 ? -7.145 -12.516 -0.006 1 95.75 1 MET B N 1
ATOM 1385 C CA . MET B 1 1 ? -6.039 -11.586 -0.191 1 95.75 1 MET B CA 1
ATOM 1386 C C . MET B 1 1 ? -5.453 -11.703 -1.593 1 95.75 1 MET B C 1
ATOM 1388 O O . MET B 1 1 ? -5.297 -12.812 -2.111 1 95.75 1 MET B O 1
ATOM 1392 N N . GLY B 1 2 ? -5.285 -10.57 -2.252 1 98.25 2 GLY B N 1
ATOM 1393 C CA . GLY B 1 2 ? -4.547 -10.57 -3.506 1 98.25 2 GLY B CA 1
ATOM 1394 C C . GLY B 1 2 ? -3.178 -9.93 -3.393 1 98.25 2 GLY B C 1
ATOM 1395 O O . GLY B 1 2 ? -3.021 -8.898 -2.738 1 98.25 2 GLY B O 1
ATOM 1396 N N . CYS B 1 3 ? -2.162 -10.562 -3.967 1 98.69 3 CYS B N 1
ATOM 1397 C CA . CYS B 1 3 ? -0.801 -10.039 -3.926 1 98.69 3 CYS B CA 1
ATOM 1398 C C . CYS B 1 3 ? -0.193 -9.984 -5.32 1 98.69 3 CYS B C 1
ATOM 1400 O O . CYS B 1 3 ? -0.455 -10.859 -6.148 1 98.69 3 CYS B O 1
ATOM 1402 N N . ASP B 1 4 ? 0.544 -9.016 -5.559 1 98.44 4 ASP B N 1
ATOM 1403 C CA . ASP B 1 4 ? 1.271 -8.898 -6.82 1 98.44 4 ASP B CA 1
ATOM 1404 C C . ASP B 1 4 ? 2.438 -7.926 -6.695 1 98.44 4 ASP B C 1
ATOM 1406 O O . ASP B 1 4 ? 2.486 -7.121 -5.762 1 98.44 4 ASP B O 1
ATOM 1410 N N . ASP B 1 5 ? 3.346 -8.062 -7.598 1 97.75 5 ASP B N 1
ATOM 1411 C CA . ASP B 1 5 ? 4.465 -7.133 -7.645 1 97.75 5 ASP B CA 1
ATOM 1412 C C . ASP B 1 5 ? 4.145 -5.934 -8.539 1 97.75 5 ASP B C 1
ATOM 1414 O O . ASP B 1 5 ? 3.146 -5.938 -9.258 1 97.75 5 ASP B O 1
ATOM 1418 N N . GLY B 1 6 ? 5.004 -4.918 -8.359 1 94.75 6 GLY B N 1
ATOM 1419 C CA . GLY B 1 6 ? 4.945 -3.758 -9.234 1 94.75 6 GLY B CA 1
ATOM 1420 C C . GLY B 1 6 ? 5.781 -3.914 -10.492 1 94.75 6 GLY B C 1
ATOM 1421 O O . GLY B 1 6 ? 6.316 -4.992 -10.75 1 94.75 6 GLY B O 1
ATOM 1422 N N . ARG B 1 7 ? 5.844 -2.859 -11.219 1 89.94 7 ARG B N 1
ATOM 1423 C CA . ARG B 1 7 ? 6.535 -2.854 -12.5 1 89.94 7 ARG B CA 1
ATOM 1424 C C . ARG B 1 7 ? 8.016 -3.178 -12.328 1 89.94 7 ARG B C 1
ATOM 1426 O O . ARG B 1 7 ? 8.656 -2.684 -11.398 1 89.94 7 ARG B O 1
ATOM 1433 N N . VAL B 1 8 ? 8.453 -4.07 -13.125 1 88.75 8 VAL B N 1
ATOM 1434 C CA . VAL B 1 8 ? 9.867 -4.43 -13.18 1 88.75 8 VAL B CA 1
ATOM 1435 C C . VAL B 1 8 ? 10.484 -3.92 -14.484 1 88.75 8 VAL B C 1
ATOM 1437 O O . VAL B 1 8 ? 10 -4.246 -15.57 1 88.75 8 VAL B O 1
ATOM 1440 N N . GLU B 1 9 ? 11.469 -3.119 -14.375 1 76.94 9 GLU B N 1
ATOM 1441 C CA . GLU B 1 9 ? 12.055 -2.525 -15.578 1 76.94 9 GLU B CA 1
ATOM 1442 C C . GLU B 1 9 ? 13.219 -3.363 -16.094 1 76.94 9 GLU B C 1
ATOM 1444 O O . GLU B 1 9 ? 13.453 -3.436 -17.297 1 76.94 9 GLU B O 1
ATOM 1449 N N . LYS B 1 10 ? 14.023 -3.766 -15.188 1 73.94 10 LYS B N 1
ATOM 1450 C CA . LYS B 1 10 ? 15.219 -4.508 -15.57 1 73.94 10 LYS B CA 1
ATOM 1451 C C . LYS B 1 10 ? 15.297 -5.844 -14.836 1 73.94 10 LYS B C 1
ATOM 1453 O O . LYS B 1 10 ? 14.93 -5.934 -13.664 1 73.94 10 LYS B O 1
ATOM 1458 N N . LEU B 1 11 ? 15.711 -6.73 -15.664 1 71.94 11 LEU B N 1
ATOM 1459 C CA . LEU B 1 11 ? 15.938 -8.047 -15.086 1 71.94 11 LEU B CA 1
ATOM 1460 C C . LEU B 1 11 ? 17.422 -8.32 -14.906 1 71.94 11 LEU B C 1
ATOM 1462 O O . LEU B 1 11 ? 18.266 -7.594 -15.453 1 71.94 11 LEU B O 1
ATOM 1466 N N . GLY B 1 12 ? 17.688 -9.141 -14.102 1 68.19 12 GLY B N 1
ATOM 1467 C CA . GLY B 1 12 ? 19.062 -9.57 -13.945 1 68.19 12 GLY B CA 1
ATOM 1468 C C . GLY B 1 12 ? 19.672 -9.133 -12.617 1 68.19 12 GLY B C 1
ATOM 1469 O O . GLY B 1 12 ? 19 -8.516 -11.797 1 68.19 12 GLY B O 1
ATOM 1470 N N . PRO B 1 13 ? 20.844 -9.484 -12.406 1 63.72 13 PRO B N 1
ATOM 1471 C CA . PRO B 1 13 ? 21.516 -9.297 -11.125 1 63.72 13 PRO B CA 1
ATOM 1472 C C . PRO B 1 13 ? 21.625 -7.832 -10.719 1 63.72 13 PRO B C 1
ATOM 1474 O O . PRO B 1 13 ? 21.734 -7.523 -9.531 1 63.72 13 PRO B O 1
ATOM 1477 N N . GLN B 1 14 ? 21.422 -7.066 -11.68 1 70 14 GLN B N 1
ATOM 1478 C CA . GLN B 1 14 ? 21.609 -5.652 -11.359 1 70 14 GLN B CA 1
ATOM 1479 C C . GLN B 1 14 ? 20.266 -4.949 -11.172 1 70 14 GLN B C 1
ATOM 1481 O O . GLN B 1 14 ? 20.219 -3.734 -10.961 1 70 14 GLN B O 1
ATOM 1486 N N . ALA B 1 15 ? 19.234 -5.715 -11.117 1 76.38 15 ALA B N 1
ATOM 1487 C CA . ALA B 1 15 ? 17.906 -5.109 -11.203 1 76.38 15 ALA B CA 1
ATOM 1488 C C . ALA B 1 15 ? 17.469 -4.559 -9.852 1 76.38 15 ALA B C 1
ATOM 1490 O O . ALA B 1 15 ? 16.578 -3.705 -9.781 1 76.38 15 ALA B O 1
ATOM 1491 N N . GLY B 1 16 ? 18.109 -4.922 -8.773 1 87.88 16 GLY B N 1
ATOM 1492 C CA . GLY B 1 16 ? 17.766 -4.367 -7.477 1 87.88 16 GLY B CA 1
ATOM 1493 C C . GLY B 1 16 ? 16.453 -4.906 -6.93 1 87.88 16 GLY B C 1
ATOM 1494 O O . GLY B 1 16 ? 16.266 -6.121 -6.844 1 87.88 16 GLY B O 1
ATOM 1495 N N . PHE B 1 17 ? 15.516 -3.902 -6.566 1 92.69 17 PHE B N 1
ATOM 1496 C CA . PHE B 1 17 ? 14.289 -4.301 -5.887 1 92.69 17 PHE B CA 1
ATOM 1497 C C . PHE B 1 17 ? 13.062 -3.789 -6.637 1 92.69 17 PHE B C 1
ATOM 1499 O O . PHE B 1 17 ? 13.164 -2.859 -7.441 1 92.69 17 PHE B O 1
ATOM 1506 N N . THR B 1 18 ? 11.961 -4.445 -6.484 1 94.88 18 THR B N 1
ATOM 1507 C CA . THR B 1 18 ? 10.648 -3.926 -6.84 1 94.88 18 THR B CA 1
ATOM 1508 C C . THR B 1 18 ? 9.68 -4.043 -5.664 1 94.88 18 THR B C 1
ATOM 1510 O O . THR B 1 18 ? 9.953 -4.77 -4.703 1 94.88 18 THR B O 1
ATOM 1513 N N . ALA B 1 19 ? 8.625 -3.293 -5.711 1 95.94 19 ALA B N 1
ATOM 1514 C CA . ALA B 1 19 ? 7.617 -3.34 -4.652 1 95.94 19 ALA B CA 1
ATOM 1515 C C . ALA B 1 19 ? 6.652 -4.504 -4.863 1 95.94 19 ALA B C 1
ATOM 1517 O O . ALA B 1 19 ? 6.441 -4.945 -5.996 1 95.94 19 ALA B O 1
ATOM 1518 N N . VAL B 1 20 ? 6.164 -5.004 -3.803 1 98.06 20 VAL B N 1
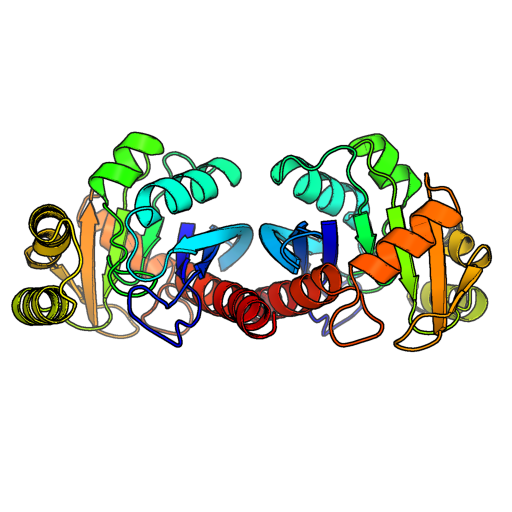ATOM 1519 C CA . VAL B 1 20 ? 5.082 -5.98 -3.779 1 98.06 20 VAL B CA 1
ATOM 1520 C C . VAL B 1 20 ? 3.984 -5.52 -2.824 1 98.06 20 VAL B C 1
ATOM 1522 O O . VAL B 1 20 ? 4.266 -4.891 -1.802 1 98.06 20 VAL B O 1
ATOM 1525 N N . ALA B 1 21 ? 2.771 -5.785 -3.166 1 98.38 21 ALA B N 1
ATOM 1526 C CA . ALA B 1 21 ? 1.638 -5.402 -2.326 1 98.38 21 ALA B CA 1
ATOM 1527 C C . ALA B 1 21 ? 0.695 -6.586 -2.111 1 98.38 21 ALA B C 1
ATOM 1529 O O . ALA B 1 21 ? 0.526 -7.422 -3 1 98.38 21 ALA B O 1
ATOM 1530 N N . CYS B 1 22 ? 0.137 -6.688 -0.948 1 98.69 22 CYS B N 1
ATOM 1531 C CA . CYS B 1 22 ? -0.984 -7.566 -0.639 1 98.69 22 CYS B CA 1
ATOM 1532 C C . CYS B 1 22 ? -2.199 -6.766 -0.189 1 98.69 22 CYS B C 1
ATOM 1534 O O . CYS B 1 22 ? -2.082 -5.875 0.656 1 98.69 22 CYS B O 1
ATOM 1536 N N . ILE B 1 23 ? -3.324 -7.094 -0.777 1 98.25 23 ILE B N 1
ATOM 1537 C CA . ILE B 1 23 ? -4.562 -6.359 -0.537 1 98.25 23 ILE B CA 1
ATOM 1538 C C . ILE B 1 23 ? -5.609 -7.301 0.061 1 98.25 23 ILE B C 1
ATOM 1540 O O . ILE B 1 23 ? -5.926 -8.336 -0.522 1 98.25 23 ILE B O 1
ATOM 1544 N N . SER B 1 24 ? -6.094 -6.949 1.23 1 97.25 24 SER B N 1
ATOM 1545 C CA . SER B 1 24 ? -7.238 -7.648 1.811 1 97.25 24 SER B CA 1
ATOM 1546 C C . SER B 1 24 ? -8.547 -7.207 1.16 1 97.25 24 SER B C 1
ATOM 1548 O O . SER B 1 24 ? -8.797 -6.008 1.012 1 97.25 24 SER B O 1
ATOM 1550 N N . TRP B 1 25 ? -9.344 -8.164 0.799 1 94 25 TRP B N 1
ATOM 1551 C CA . TRP B 1 25 ? -10.539 -7.934 -0.006 1 94 25 TRP B CA 1
ATOM 1552 C C . TRP B 1 25 ? -11.781 -8.461 0.702 1 94 25 TRP B C 1
ATOM 1554 O O . TRP B 1 25 ? -11.766 -9.562 1.262 1 94 25 TRP B O 1
ATOM 1564 N N . ASP B 1 26 ? -12.797 -7.648 0.71 1 92.88 26 ASP B N 1
ATOM 1565 C CA . ASP B 1 26 ? -14.102 -8.102 1.19 1 92.88 26 ASP B CA 1
ATOM 1566 C C . ASP B 1 26 ? -14.992 -8.555 0.033 1 92.88 26 ASP B C 1
ATOM 1568 O O . ASP B 1 26 ? -15.453 -7.73 -0.761 1 92.88 26 ASP B O 1
ATOM 1572 N N . ASN B 1 27 ? -15.266 -9.82 0.075 1 88.62 27 ASN B N 1
ATOM 1573 C CA . ASN B 1 27 ? -16.031 -10.391 -1.025 1 88.62 27 ASN B CA 1
ATOM 1574 C C . ASN B 1 27 ? -17.484 -9.922 -1 1 88.62 27 ASN B C 1
ATOM 1576 O O . ASN B 1 27 ? -18.141 -9.859 -2.043 1 88.62 27 ASN B O 1
ATOM 1580 N N . ARG B 1 28 ? -17.969 -9.617 0.193 1 89.56 28 ARG B N 1
ATOM 1581 C CA . ARG B 1 28 ? -19.359 -9.18 0.315 1 89.56 28 ARG B CA 1
ATOM 1582 C C . ARG B 1 28 ? -19.516 -7.73 -0.127 1 89.56 28 ARG B C 1
ATOM 1584 O O . ARG B 1 28 ? -20.391 -7.414 -0.944 1 89.56 28 ARG B O 1
ATOM 1591 N N . LEU B 1 29 ? -18.609 -6.938 0.26 1 86.88 29 LEU B N 1
ATOM 1592 C CA . LEU B 1 29 ? -18.688 -5.512 -0.039 1 86.88 29 LEU B CA 1
ATOM 1593 C C . LEU B 1 29 ? -17.969 -5.191 -1.347 1 86.88 29 LEU B C 1
ATOM 1595 O O . LEU B 1 29 ? -18.156 -4.105 -1.903 1 86.88 29 LEU B O 1
ATOM 1599 N N . ARG B 1 30 ? -17.203 -6.125 -1.786 1 88.81 30 ARG B N 1
ATOM 1600 C CA . ARG B 1 30 ? -16.438 -5.992 -3.02 1 88.81 30 ARG B CA 1
ATOM 1601 C C . ARG B 1 30 ? -15.531 -4.762 -2.975 1 88.81 30 ARG B C 1
ATOM 1603 O O . ARG B 1 30 ? -15.531 -3.951 -3.904 1 88.81 30 ARG B O 1
ATOM 1610 N N . LEU B 1 31 ? -14.844 -4.629 -1.873 1 89.25 31 LEU B N 1
ATOM 1611 C CA . LEU B 1 31 ? -13.914 -3.51 -1.72 1 89.25 31 LEU B CA 1
ATOM 1612 C C . LEU B 1 31 ? -12.672 -3.938 -0.957 1 89.25 31 LEU B C 1
ATOM 1614 O O . LEU B 1 31 ? -12.703 -4.902 -0.189 1 89.25 31 LEU B O 1
ATOM 1618 N N . PRO B 1 32 ? -11.539 -3.254 -1.231 1 93.19 32 PRO B N 1
ATOM 1619 C CA . PRO B 1 32 ? -10.352 -3.5 -0.409 1 93.19 32 PRO B CA 1
ATOM 1620 C C . PRO B 1 32 ? -10.516 -2.99 1.021 1 93.19 32 PRO B C 1
ATOM 1622 O O . PRO B 1 32 ? -11.125 -1.943 1.243 1 93.19 32 PRO B O 1
ATOM 1625 N N . LEU B 1 33 ? -9.977 -3.697 1.944 1 93.62 33 LEU B N 1
ATOM 1626 C CA . LEU B 1 33 ? -10.102 -3.318 3.348 1 93.62 33 LEU B CA 1
ATOM 1627 C C . LEU B 1 33 ? -8.773 -2.801 3.893 1 93.62 33 LEU B C 1
ATOM 1629 O O . LEU B 1 33 ? -8.75 -1.865 4.695 1 93.62 33 LEU B O 1
ATOM 1633 N N . ALA B 1 34 ? -7.711 -3.373 3.514 1 96.5 34 ALA B N 1
ATOM 1634 C CA . ALA B 1 34 ? -6.367 -3.057 3.994 1 96.5 34 ALA B CA 1
ATOM 1635 C C . ALA B 1 34 ? -5.305 -3.57 3.027 1 96.5 34 ALA B C 1
ATOM 1637 O O . ALA B 1 34 ? -5.59 -4.41 2.172 1 96.5 34 ALA B O 1
ATOM 1638 N N . GLY B 1 35 ? -4.137 -3.035 3.127 1 98.12 35 GLY B N 1
ATOM 1639 C CA . GLY B 1 35 ? -3.029 -3.5 2.305 1 98.12 35 GLY B CA 1
ATOM 1640 C C . GLY B 1 35 ? -1.683 -3.377 2.99 1 98.12 35 GLY B C 1
ATOM 1641 O O . GLY B 1 35 ? -1.547 -2.652 3.979 1 98.12 35 GLY B O 1
ATOM 1642 N N . SER B 1 36 ? -0.781 -4.129 2.559 1 98.38 36 SER B N 1
ATOM 1643 C CA . SER B 1 36 ? 0.614 -4.066 2.984 1 98.38 36 SER B CA 1
ATOM 1644 C C . SER B 1 36 ? 1.557 -4.047 1.785 1 98.38 36 SER B C 1
ATOM 1646 O O . SER B 1 36 ? 1.254 -4.629 0.741 1 98.38 36 SER B O 1
ATOM 1648 N N . LEU B 1 37 ? 2.594 -3.32 1.945 1 97.88 37 LEU B N 1
ATOM 1649 C CA . LEU B 1 37 ? 3.602 -3.176 0.899 1 97.88 37 LEU B CA 1
ATOM 1650 C C . LEU B 1 37 ? 4.98 -3.564 1.417 1 97.88 37 LEU B C 1
ATOM 1652 O O . LEU B 1 37 ? 5.301 -3.324 2.584 1 97.88 37 LEU B O 1
ATOM 1656 N N . GLY B 1 38 ? 5.75 -4.121 0.561 1 97.12 38 GLY B N 1
ATOM 1657 C CA . GLY B 1 38 ? 7.141 -4.445 0.826 1 97.12 38 GLY B CA 1
ATOM 1658 C C . GLY B 1 38 ? 7.996 -4.465 -0.426 1 97.12 38 GLY B C 1
ATOM 1659 O O . GLY B 1 38 ? 7.562 -4.02 -1.49 1 97.12 38 GLY B O 1
ATOM 1660 N N . LEU B 1 39 ? 9.242 -4.898 -0.23 1 95.88 39 LEU B N 1
ATOM 1661 C CA . LEU B 1 39 ? 10.18 -4.977 -1.343 1 95.88 39 LEU B CA 1
ATOM 1662 C C . LEU B 1 39 ? 10.672 -6.41 -1.538 1 95.88 39 LEU B C 1
ATOM 1664 O O . LEU B 1 39 ? 10.891 -7.133 -0.564 1 95.88 39 LEU B O 1
ATOM 1668 N N . VAL B 1 40 ? 10.789 -6.785 -2.762 1 96.19 40 VAL B N 1
ATOM 1669 C CA . VAL B 1 40 ? 11.445 -8.039 -3.1 1 96.19 40 VAL B CA 1
ATOM 1670 C C . VAL B 1 40 ? 12.617 -7.777 -4.047 1 96.19 40 VAL B C 1
ATOM 1672 O O . VAL B 1 40 ? 12.609 -6.789 -4.789 1 96.19 40 VAL B O 1
ATOM 1675 N N . ARG B 1 41 ? 13.57 -8.641 -4 1 94.75 41 ARG B N 1
ATOM 1676 C CA . ARG B 1 41 ? 14.672 -8.57 -4.953 1 94.75 41 ARG B CA 1
ATOM 1677 C C . ARG B 1 41 ? 14.242 -9.086 -6.324 1 94.75 41 ARG B C 1
ATOM 1679 O O . ARG B 1 41 ? 13.648 -10.156 -6.43 1 94.75 41 ARG B O 1
ATOM 1686 N N . VAL B 1 42 ? 14.531 -8.273 -7.379 1 94.81 42 VAL B N 1
ATOM 1687 C CA . VAL B 1 42 ? 14.273 -8.766 -8.727 1 94.81 42 VAL B CA 1
ATOM 1688 C C . VAL B 1 42 ? 15.141 -9.984 -9.008 1 94.81 42 VAL B C 1
ATOM 1690 O O . VAL B 1 42 ? 16.344 -9.969 -8.75 1 94.81 42 VAL B O 1
ATOM 1693 N N . ASP B 1 43 ? 14.516 -11.062 -9.453 1 95.19 43 ASP B N 1
ATOM 1694 C CA . ASP B 1 43 ? 15.195 -12.328 -9.742 1 95.19 43 ASP B CA 1
ATOM 1695 C C . ASP B 1 43 ? 15.852 -12.906 -8.492 1 95.19 43 ASP B C 1
ATOM 1697 O O . ASP B 1 43 ? 16.859 -13.617 -8.586 1 95.19 43 ASP B O 1
ATOM 1701 N N . GLY B 1 44 ? 15.305 -12.539 -7.383 1 94.75 44 GLY B N 1
ATOM 1702 C CA . GLY B 1 44 ? 15.812 -13.031 -6.109 1 94.75 44 GLY B CA 1
ATOM 1703 C C . GLY B 1 44 ? 15.141 -14.312 -5.652 1 94.75 44 GLY B C 1
ATOM 1704 O O . GLY B 1 44 ? 14.586 -15.047 -6.465 1 94.75 44 GLY B O 1
ATOM 1705 N N . VAL B 1 45 ? 15.258 -14.578 -4.344 1 95.19 45 VAL B N 1
ATOM 1706 C CA . VAL B 1 45 ? 14.711 -15.812 -3.791 1 95.19 45 VAL B CA 1
ATOM 1707 C C . VAL B 1 45 ? 13.938 -15.508 -2.512 1 95.19 45 VAL B C 1
ATOM 1709 O O . VAL B 1 45 ? 13.742 -16.391 -1.672 1 95.19 45 VAL B O 1
ATOM 1712 N N . ASP B 1 46 ? 13.484 -14.273 -2.35 1 97.19 46 ASP B N 1
ATOM 1713 C CA . ASP B 1 46 ? 12.898 -13.844 -1.083 1 97.19 46 ASP B CA 1
ATOM 1714 C C . ASP B 1 46 ? 11.398 -13.617 -1.224 1 97.19 46 ASP B C 1
ATOM 1716 O O . ASP B 1 46 ? 10.734 -13.195 -0.273 1 97.19 46 ASP B O 1
ATOM 1720 N N . ALA B 1 47 ? 10.797 -13.891 -2.375 1 97.94 47 ALA B N 1
ATOM 1721 C CA . ALA B 1 47 ? 9.391 -13.586 -2.633 1 97.94 47 ALA B CA 1
ATOM 1722 C C . ALA B 1 47 ? 8.484 -14.305 -1.637 1 97.94 47 ALA B C 1
ATOM 1724 O O . ALA B 1 47 ? 7.559 -13.711 -1.084 1 97.94 47 ALA B O 1
ATOM 1725 N N . THR B 1 48 ? 8.719 -15.57 -1.384 1 98.69 48 THR B N 1
ATOM 1726 C CA . THR B 1 48 ? 7.871 -16.375 -0.504 1 98.69 48 THR B CA 1
ATOM 1727 C C . THR B 1 48 ? 7.859 -15.789 0.906 1 98.69 48 THR B C 1
ATOM 1729 O O . THR B 1 48 ? 6.789 -15.57 1.481 1 98.69 48 THR B O 1
ATOM 1732 N N . SER B 1 49 ? 9.031 -15.492 1.461 1 98.5 49 SER B N 1
ATOM 1733 C CA . SER B 1 49 ? 9.117 -14.984 2.824 1 98.5 49 SER B CA 1
ATOM 1734 C C . SER B 1 49 ? 8.539 -13.578 2.93 1 98.5 49 SER B C 1
ATOM 1736 O O . SER B 1 49 ? 7.859 -13.25 3.904 1 98.5 49 SER B O 1
ATOM 1738 N N . VAL B 1 50 ? 8.805 -12.766 1.936 1 98.44 50 VAL B N 1
ATOM 1739 C CA . VAL B 1 50 ? 8.305 -11.391 1.951 1 98.44 50 VAL B CA 1
ATOM 1740 C C . VAL B 1 50 ? 6.781 -11.398 1.876 1 98.44 50 VAL B C 1
ATOM 1742 O O . VAL B 1 50 ? 6.109 -10.734 2.668 1 98.44 50 VAL B O 1
ATOM 1745 N N . LEU B 1 51 ? 6.246 -12.156 0.944 1 98.62 51 LEU B N 1
ATOM 1746 C CA . LEU B 1 51 ? 4.793 -12.234 0.811 1 98.62 51 LEU B CA 1
ATOM 1747 C C . LEU B 1 51 ? 4.156 -12.758 2.094 1 98.62 51 LEU B C 1
ATOM 1749 O O . LEU B 1 51 ? 3.133 -12.234 2.543 1 98.62 51 LEU B O 1
ATOM 1753 N N . ALA B 1 52 ? 4.746 -13.781 2.641 1 98.75 52 ALA B N 1
ATOM 1754 C CA . ALA B 1 52 ? 4.234 -14.32 3.898 1 98.75 52 ALA B CA 1
ATOM 1755 C C . ALA B 1 52 ? 4.215 -13.25 4.988 1 98.75 52 ALA B C 1
ATOM 1757 O O . ALA B 1 52 ? 3.242 -13.141 5.734 1 98.75 52 ALA B O 1
ATOM 1758 N N . GLY B 1 53 ? 5.301 -12.5 5.082 1 98.19 53 GLY B N 1
ATOM 1759 C CA . GLY B 1 53 ? 5.359 -11.406 6.039 1 98.19 53 GLY B CA 1
ATOM 1760 C C . GLY B 1 53 ? 4.262 -10.375 5.84 1 98.19 53 GLY B C 1
ATOM 1761 O O . GLY B 1 53 ? 3.678 -9.883 6.809 1 98.19 53 GLY B O 1
ATOM 1762 N N . LEU B 1 54 ? 3.988 -10.07 4.613 1 98.5 54 LEU B N 1
ATOM 1763 C CA . LEU B 1 54 ? 2.938 -9.109 4.305 1 98.5 54 LEU B CA 1
ATOM 1764 C C . LEU B 1 54 ? 1.569 -9.648 4.703 1 98.5 54 LEU B C 1
ATOM 1766 O O . LEU B 1 54 ? 0.739 -8.914 5.246 1 98.5 54 LEU B O 1
ATOM 1770 N N . VAL B 1 55 ? 1.338 -10.898 4.441 1 98.38 55 VAL B N 1
ATOM 1771 C CA . VAL B 1 55 ? 0.087 -11.555 4.797 1 98.38 55 VAL B CA 1
ATOM 1772 C C . VAL B 1 55 ? -0.102 -11.523 6.312 1 98.38 55 VAL B C 1
ATOM 1774 O O . VAL B 1 55 ? -1.184 -11.195 6.805 1 98.38 55 VAL B O 1
ATOM 1777 N N . LEU B 1 56 ? 0.945 -11.836 7.02 1 97.75 56 LEU B N 1
ATOM 1778 C CA . LEU B 1 56 ? 0.876 -11.867 8.477 1 97.75 56 LEU B CA 1
ATOM 1779 C C . LEU B 1 56 ? 0.651 -10.469 9.039 1 97.75 56 LEU B C 1
ATOM 1781 O O . LEU B 1 56 ? -0.098 -10.297 10 1 97.75 56 LEU B O 1
ATOM 1785 N N . ARG B 1 57 ? 1.273 -9.516 8.469 1 95.88 57 ARG B N 1
ATOM 1786 C CA . ARG B 1 57 ? 1.117 -8.133 8.906 1 95.88 57 ARG B CA 1
ATOM 1787 C C . ARG B 1 57 ? -0.334 -7.68 8.789 1 95.88 57 ARG B C 1
ATOM 1789 O O . ARG B 1 57 ? -0.796 -6.844 9.562 1 95.88 57 ARG B O 1
ATOM 1796 N N . LEU B 1 58 ? -1.076 -8.25 7.836 1 97.12 58 LEU B N 1
ATOM 1797 C CA . LEU B 1 58 ? -2.471 -7.883 7.617 1 97.12 58 LEU B CA 1
ATOM 1798 C C . LEU B 1 58 ? -3.395 -8.688 8.523 1 97.12 58 LEU B C 1
ATOM 1800 O O . LEU B 1 58 ? -4.617 -8.531 8.469 1 97.12 58 LEU B O 1
ATOM 1804 N N . GLY B 1 59 ? -2.82 -9.547 9.305 1 95.69 59 GLY B N 1
ATOM 1805 C CA . GLY B 1 59 ? -3.643 -10.414 10.133 1 95.69 59 GLY B CA 1
ATOM 1806 C C . GLY B 1 59 ? -4.461 -11.406 9.328 1 95.69 59 GLY B C 1
ATOM 1807 O O . GLY B 1 59 ? -5.594 -11.719 9.688 1 95.69 59 GLY B O 1
ATOM 1808 N N . ALA B 1 60 ? -3.926 -11.859 8.227 1 96.12 60 ALA B N 1
ATOM 1809 C CA . ALA B 1 60 ? -4.719 -12.656 7.285 1 96.12 60 ALA B CA 1
ATOM 1810 C C . ALA B 1 60 ? -4.227 -14.102 7.234 1 96.12 60 ALA B C 1
ATOM 1812 O O . ALA B 1 60 ? -4.461 -14.805 6.254 1 96.12 60 ALA B O 1
ATOM 1813 N N . ALA B 1 61 ? -3.494 -14.531 8.219 1 97.25 61 ALA B N 1
ATOM 1814 C CA . ALA B 1 61 ? -3.07 -15.93 8.297 1 97.25 61 ALA B CA 1
ATOM 1815 C C . ALA B 1 61 ? -4.25 -16.875 8.078 1 97.25 61 ALA B C 1
ATOM 1817 O O . ALA B 1 61 ? -5.34 -16.641 8.609 1 97.25 61 ALA B O 1
ATOM 1818 N N . GLY B 1 62 ? -4.031 -17.875 7.266 1 97.94 62 GLY B N 1
ATOM 1819 C CA . GLY B 1 62 ? -5.055 -18.875 7.035 1 97.94 62 GLY B CA 1
ATOM 1820 C C . GLY B 1 62 ? -6.016 -18.5 5.922 1 97.94 62 GLY B C 1
ATOM 1821 O O . GLY B 1 62 ? -6.75 -19.359 5.418 1 97.94 62 GLY B O 1
ATOM 1822 N N . ARG B 1 63 ? -6.043 -17.266 5.539 1 97.5 63 ARG B N 1
ATOM 1823 C CA . ARG B 1 63 ? -6.914 -16.844 4.449 1 97.5 63 ARG B CA 1
ATOM 1824 C C . ARG B 1 63 ? -6.254 -17.094 3.094 1 97.5 63 ARG B C 1
ATOM 1826 O O . ARG B 1 63 ? -5.031 -17 2.965 1 97.5 63 ARG B O 1
ATOM 1833 N N . PRO B 1 64 ? -7.035 -17.359 2.078 1 98.5 64 PRO B N 1
ATOM 1834 C CA . PRO B 1 64 ? -6.461 -17.641 0.762 1 98.5 64 PRO B CA 1
ATOM 1835 C C . PRO B 1 64 ? -5.684 -16.453 0.186 1 98.5 64 PRO B C 1
ATOM 1837 O O . PRO B 1 64 ? -6.109 -15.305 0.328 1 98.5 64 PRO B O 1
ATOM 1840 N N . VAL B 1 65 ? -4.547 -16.766 -0.417 1 98.75 65 VAL B N 1
ATOM 1841 C CA . VAL B 1 65 ? -3.721 -15.797 -1.113 1 98.75 65 VAL B CA 1
ATOM 1842 C C . VAL B 1 65 ? -3.848 -15.992 -2.623 1 98.75 65 VAL B C 1
ATOM 1844 O O . VAL B 1 65 ? -3.533 -17.062 -3.145 1 98.75 65 VAL B O 1
ATOM 1847 N N . LEU B 1 66 ? -4.285 -14.984 -3.297 1 98.81 66 LEU B N 1
ATOM 1848 C CA . LEU B 1 66 ? -4.453 -15.023 -4.746 1 98.81 66 LEU B CA 1
ATOM 1849 C C . LEU B 1 66 ? -3.277 -14.359 -5.449 1 98.81 66 LEU B C 1
ATOM 1851 O O . LEU B 1 66 ? -2.826 -13.289 -5.031 1 98.81 66 LEU B O 1
ATOM 1855 N N . LEU B 1 67 ? -2.797 -14.977 -6.453 1 98.75 67 LEU B N 1
ATOM 1856 C CA . LEU B 1 67 ? -1.721 -14.484 -7.309 1 98.75 67 LEU B CA 1
ATOM 1857 C C . LEU B 1 67 ? -2.129 -14.531 -8.773 1 98.75 67 LEU B C 1
ATOM 1859 O O . LEU B 1 67 ? -3.094 -15.211 -9.133 1 98.75 67 LEU B O 1
ATOM 1863 N N . ASP B 1 68 ? -1.407 -13.812 -9.602 1 97.88 68 ASP B N 1
ATOM 1864 C CA . ASP B 1 68 ? -1.662 -13.953 -11.031 1 97.88 68 ASP B CA 1
ATOM 1865 C C . ASP B 1 68 ? -0.606 -14.836 -11.688 1 97.88 68 ASP B C 1
ATOM 1867 O O . ASP B 1 68 ? -0.729 -15.188 -12.867 1 97.88 68 ASP B O 1
ATOM 1871 N N . SER B 1 69 ? 0.419 -15.109 -11 1 97.12 69 SER B N 1
ATOM 1872 C CA . SER B 1 69 ? 1.495 -16 -11.422 1 97.12 69 SER B CA 1
ATOM 1873 C C . SER B 1 69 ? 2.348 -16.438 -10.234 1 97.12 69 SER B C 1
ATOM 1875 O O . SER B 1 69 ? 2.287 -15.82 -9.164 1 97.12 69 SER B O 1
ATOM 1877 N N . LEU B 1 70 ? 3.131 -17.484 -10.445 1 97.94 70 LEU B N 1
ATOM 1878 C CA . LEU B 1 70 ? 4.043 -17.922 -9.391 1 97.94 70 LEU B CA 1
ATOM 1879 C C . LEU B 1 70 ? 5.344 -17.125 -9.438 1 97.94 70 LEU B C 1
ATOM 1881 O O . LEU B 1 70 ? 6.141 -17.188 -8.5 1 97.94 70 LEU B O 1
ATOM 1885 N N . THR B 1 71 ? 5.523 -16.344 -10.508 1 95.69 71 THR B N 1
ATOM 1886 C CA . THR B 1 71 ? 6.734 -15.539 -10.648 1 95.69 71 THR B CA 1
ATOM 1887 C C . THR B 1 71 ? 6.434 -14.055 -10.414 1 95.69 71 THR B C 1
ATOM 1889 O O . THR B 1 71 ? 5.539 -13.492 -11.055 1 95.69 71 THR B O 1
ATOM 1892 N N . ILE B 1 72 ? 7.129 -13.5 -9.469 1 95.5 72 ILE B N 1
ATOM 1893 C CA . ILE B 1 72 ? 7.055 -12.062 -9.281 1 95.5 72 ILE B CA 1
ATOM 1894 C C . ILE B 1 72 ? 8.461 -11.461 -9.305 1 95.5 72 ILE B C 1
ATOM 1896 O O . ILE B 1 72 ? 9.438 -12.148 -9.016 1 95.5 72 ILE B O 1
ATOM 1900 N N . GLY B 1 73 ? 8.5 -10.18 -9.766 1 94.62 73 GLY B N 1
ATOM 1901 C CA . GLY B 1 73 ? 9.82 -9.578 -9.828 1 94.62 73 GLY B CA 1
ATOM 1902 C C . GLY B 1 73 ? 10.789 -10.344 -10.711 1 94.62 73 GLY B C 1
ATOM 1903 O O . GLY B 1 73 ? 11.906 -10.664 -10.281 1 94.62 73 GLY B O 1
ATOM 1904 N N . GLY B 1 74 ? 10.383 -10.75 -11.828 1 93.94 74 GLY B N 1
ATOM 1905 C CA . GLY B 1 74 ? 11.148 -11.633 -12.688 1 93.94 74 GLY B CA 1
ATOM 1906 C C . GLY B 1 74 ? 11.008 -13.094 -12.32 1 93.94 74 GLY B C 1
ATOM 1907 O O . GLY B 1 74 ? 9.898 -13.633 -12.305 1 93.94 74 GLY B O 1
ATOM 1908 N N . PHE B 1 75 ? 12.125 -13.719 -11.945 1 95 75 PHE B N 1
ATOM 1909 C CA . PHE B 1 75 ? 12.109 -15.125 -11.562 1 95 75 PHE B CA 1
ATOM 1910 C C . PHE B 1 75 ? 12.297 -15.281 -10.055 1 95 75 PHE B C 1
ATOM 1912 O O . PHE B 1 75 ? 13.023 -16.172 -9.602 1 95 75 PHE B O 1
ATOM 1919 N N . ASN B 1 76 ? 11.75 -14.312 -9.328 1 96.62 76 ASN B N 1
ATOM 1920 C CA . ASN B 1 76 ? 11.562 -14.492 -7.891 1 96.62 76 ASN B CA 1
ATOM 1921 C C . ASN B 1 76 ? 10.281 -15.266 -7.586 1 96.62 76 ASN B C 1
ATOM 1923 O O . ASN B 1 76 ? 9.203 -14.68 -7.492 1 96.62 76 ASN B O 1
ATOM 1927 N N . ILE B 1 77 ? 10.414 -16.516 -7.344 1 97.62 77 ILE B N 1
ATOM 1928 C CA . ILE B 1 77 ? 9.297 -17.438 -7.406 1 97.62 77 ILE B CA 1
ATOM 1929 C C . ILE B 1 77 ? 8.602 -17.5 -6.047 1 97.62 77 ILE B C 1
ATOM 1931 O O . ILE B 1 77 ? 9.258 -17.625 -5.012 1 97.62 77 ILE B O 1
ATOM 1935 N N . VAL B 1 78 ? 7.316 -17.422 -6.078 1 98.56 78 VAL B N 1
ATOM 1936 C CA . VAL B 1 78 ? 6.5 -17.641 -4.891 1 98.56 78 VAL B CA 1
ATOM 1937 C C . VAL B 1 78 ? 6.172 -19.125 -4.762 1 98.56 78 VAL B C 1
ATOM 1939 O O . VAL B 1 78 ? 5.57 -19.719 -5.66 1 98.56 78 VAL B O 1
ATOM 1942 N N . SER B 1 79 ? 6.562 -19.703 -3.707 1 98.62 79 SER B N 1
ATOM 1943 C CA . SER B 1 79 ? 6.258 -21.094 -3.422 1 98.62 79 SER B CA 1
ATOM 1944 C C . SER B 1 79 ? 4.949 -21.234 -2.658 1 98.62 79 SER B C 1
ATOM 1946 O O . SER B 1 79 ? 4.867 -20.875 -1.48 1 9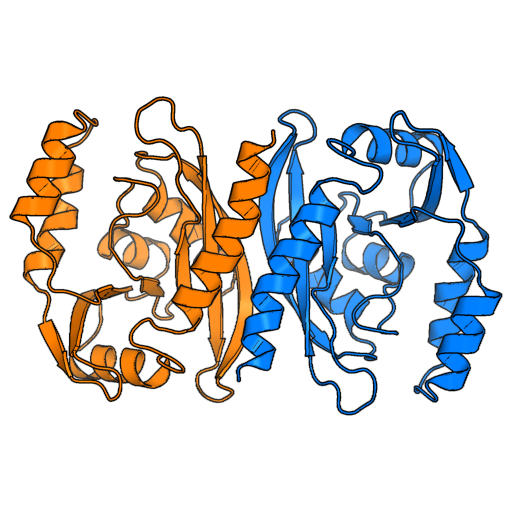8.62 79 SER B O 1
ATOM 1948 N N . PRO B 1 80 ? 3.938 -21.844 -3.273 1 98.69 80 PRO B N 1
ATOM 1949 C CA . PRO B 1 80 ? 2.674 -22.031 -2.559 1 98.69 80 PRO B CA 1
ATOM 1950 C C . PRO B 1 80 ? 2.83 -22.875 -1.295 1 98.69 80 PRO B C 1
ATOM 1952 O O . PRO B 1 80 ? 2.342 -22.484 -0.229 1 98.69 80 PRO B O 1
ATOM 1955 N N . PRO B 1 81 ? 3.566 -24 -1.374 1 98.44 81 PRO B N 1
ATOM 1956 C CA . PRO B 1 81 ? 3.783 -24.734 -0.123 1 98.44 81 PRO B CA 1
ATOM 1957 C C . PRO B 1 81 ? 4.496 -23.891 0.934 1 98.44 81 PRO B C 1
ATOM 1959 O O . PRO B 1 81 ? 4.207 -24.016 2.127 1 98.44 81 PRO B O 1
ATOM 1962 N N . GLY B 1 82 ? 5.473 -23.094 0.468 1 98.56 82 GLY B N 1
ATOM 1963 C CA . GLY B 1 82 ? 6.176 -22.219 1.392 1 98.56 82 GLY B CA 1
ATOM 1964 C C . GLY B 1 82 ? 5.27 -21.203 2.057 1 98.56 82 GLY B C 1
ATOM 1965 O O . GLY B 1 82 ? 5.359 -20.984 3.268 1 98.56 82 GLY B O 1
ATOM 1966 N N . VAL B 1 83 ? 4.422 -20.562 1.318 1 98.75 83 VAL B N 1
ATOM 1967 C CA . VAL B 1 83 ? 3.479 -19.594 1.86 1 98.75 83 VAL B CA 1
ATOM 1968 C C . VAL B 1 83 ? 2.564 -20.266 2.877 1 98.75 83 VAL B C 1
ATOM 1970 O O . VAL B 1 83 ? 2.326 -19.734 3.961 1 98.75 83 VAL B O 1
ATOM 1973 N N . GLU B 1 84 ? 2.039 -21.453 2.527 1 98.75 84 GLU B N 1
ATOM 1974 C CA . GLU B 1 84 ? 1.163 -22.188 3.438 1 98.75 84 GLU B CA 1
ATOM 1975 C C . GLU B 1 84 ? 1.885 -22.531 4.734 1 98.75 84 GLU B C 1
ATOM 1977 O O . GLU B 1 84 ? 1.318 -22.391 5.82 1 98.75 84 GLU B O 1
ATOM 1982 N N . ARG B 1 85 ? 3.053 -22.984 4.598 1 98.5 85 ARG B N 1
ATOM 1983 C CA . ARG B 1 85 ? 3.828 -23.359 5.773 1 98.5 85 ARG B CA 1
ATOM 1984 C C . ARG B 1 85 ? 4.016 -22.172 6.707 1 98.5 85 ARG B C 1
ATOM 1986 O O . ARG B 1 85 ? 3.898 -22.312 7.93 1 98.5 85 ARG B O 1
ATOM 1993 N N . LEU B 1 86 ? 4.27 -20.984 6.188 1 98.56 86 LEU B N 1
ATOM 1994 C CA . LEU B 1 86 ? 4.621 -19.797 6.973 1 98.56 86 LEU B CA 1
ATOM 1995 C C . LEU B 1 86 ? 3.367 -19.109 7.504 1 98.56 86 LEU B C 1
ATOM 1997 O O . LEU B 1 86 ? 3.404 -18.469 8.555 1 98.56 86 LEU B O 1
ATOM 2001 N N . THR B 1 87 ? 2.203 -19.25 6.801 1 98.62 87 THR B N 1
ATOM 2002 C CA . THR B 1 87 ? 1.053 -18.422 7.148 1 98.62 87 THR B CA 1
ATOM 2003 C C . THR B 1 87 ? -0.183 -19.281 7.387 1 98.62 87 THR B C 1
ATOM 2005 O O . THR B 1 87 ? -1.196 -18.797 7.895 1 98.62 87 THR B O 1
ATOM 2008 N N . GLY B 1 88 ? -0.09 -20.516 6.996 1 98.62 88 GLY B N 1
ATOM 2009 C CA . GLY B 1 88 ? -1.278 -21.359 7.039 1 98.62 88 GLY B CA 1
ATOM 2010 C C . GLY B 1 88 ? -2.264 -21.047 5.926 1 98.62 88 GLY B C 1
ATOM 2011 O O . GLY B 1 88 ? -3.367 -21.594 5.898 1 98.62 88 GLY B O 1
ATOM 2012 N N . SER B 1 89 ? -1.896 -20.25 5.016 1 98.69 89 SER B N 1
ATOM 2013 C CA . SER B 1 89 ? -2.807 -19.781 3.975 1 98.69 89 SER B CA 1
ATOM 2014 C C . SER B 1 89 ? -2.725 -20.672 2.73 1 98.69 89 SER B C 1
ATOM 2016 O O . SER B 1 89 ? -1.633 -20.938 2.227 1 98.69 89 SER B O 1
ATOM 2018 N N . PRO B 1 90 ? -3.877 -21.156 2.24 1 98.75 90 PRO B N 1
ATOM 2019 C CA . PRO B 1 90 ? -3.838 -21.734 0.896 1 98.75 90 PRO B CA 1
ATOM 2020 C C . PRO B 1 90 ? -3.498 -20.703 -0.181 1 98.75 90 PRO B C 1
ATOM 2022 O O . PRO B 1 90 ? -3.59 -19.5 0.061 1 98.75 90 PRO B O 1
ATOM 2025 N N . VAL B 1 91 ? -3.029 -21.172 -1.319 1 98.81 91 VAL B N 1
ATOM 2026 C CA . VAL B 1 91 ? -2.598 -20.266 -2.379 1 98.81 91 VAL B CA 1
ATOM 2027 C C . VAL B 1 91 ? -3.307 -20.625 -3.684 1 98.81 91 VAL B C 1
ATOM 2029 O O . VAL B 1 91 ? -3.455 -21.812 -4.012 1 98.81 91 VAL B O 1
ATOM 2032 N N . LEU B 1 92 ? -3.777 -19.656 -4.379 1 98.81 92 LEU B N 1
ATOM 2033 C CA . LEU B 1 92 ? -4.391 -19.812 -5.695 1 98.81 92 LEU B CA 1
ATOM 2034 C C . LEU B 1 92 ? -3.754 -18.859 -6.707 1 98.81 92 LEU B C 1
ATOM 2036 O O . LEU B 1 92 ? -3.906 -17.641 -6.602 1 98.81 92 LEU B O 1
ATOM 2040 N N . ALA B 1 93 ? -3.037 -19.375 -7.629 1 98.75 93 ALA B N 1
ATOM 2041 C CA . ALA B 1 93 ? -2.57 -18.594 -8.766 1 98.75 93 ALA B CA 1
ATOM 2042 C C . ALA B 1 93 ? -3.568 -18.641 -9.922 1 98.75 93 ALA B C 1
ATOM 2044 O O . ALA B 1 93 ? -3.963 -19.734 -10.352 1 98.75 93 ALA B O 1
ATOM 2045 N N . VAL B 1 94 ? -3.979 -17.484 -10.391 1 98.62 94 VAL B N 1
ATOM 2046 C CA . VAL B 1 94 ? -4.977 -17.375 -11.453 1 98.62 94 VAL B CA 1
ATOM 2047 C C . VAL B 1 94 ? -4.32 -16.828 -12.719 1 98.62 94 VAL B C 1
ATOM 2049 O O . VAL B 1 94 ? -4.066 -15.617 -12.82 1 98.62 94 VAL B O 1
ATOM 2052 N N . TYR B 1 95 ? -4.141 -17.688 -13.68 1 98.12 95 TYR B N 1
ATOM 2053 C CA . TYR B 1 95 ? -3.531 -17.297 -14.953 1 98.12 95 TYR B CA 1
ATOM 2054 C C . TYR B 1 95 ? -4.598 -16.969 -15.984 1 98.12 95 TYR B C 1
ATOM 2056 O O . TYR B 1 95 ? -5.609 -17.656 -16.094 1 98.12 95 TYR B O 1
ATOM 2064 N N . ASN B 1 96 ? -4.348 -15.922 -16.75 1 97.06 96 ASN B N 1
ATOM 2065 C CA . ASN B 1 96 ? -5.293 -15.539 -17.781 1 97.06 96 ASN B CA 1
ATOM 2066 C C . ASN B 1 96 ? -5.043 -16.312 -19.078 1 97.06 96 ASN B C 1
ATOM 2068 O O . ASN B 1 96 ? -5.824 -16.203 -20.031 1 97.06 96 ASN B O 1
ATOM 2072 N N . TYR B 1 97 ? -3.988 -17.031 -19.172 1 96.44 97 TYR B N 1
ATOM 2073 C CA . TYR B 1 97 ? -3.645 -17.969 -20.234 1 96.44 97 TYR B CA 1
ATOM 2074 C C . TYR B 1 97 ? -3.047 -19.25 -19.656 1 96.44 97 TYR B C 1
ATOM 2076 O O . TYR B 1 97 ? -2.602 -19.266 -18.5 1 96.44 97 TYR B O 1
ATOM 2084 N N . ARG B 1 98 ? -3.039 -20.234 -20.438 1 96.81 98 ARG B N 1
ATOM 2085 C CA . ARG B 1 98 ? -2.465 -21.484 -19.938 1 96.81 98 ARG B CA 1
ATOM 2086 C C . ARG B 1 98 ? -0.957 -21.344 -19.75 1 96.81 98 ARG B C 1
ATOM 2088 O O . ARG B 1 98 ? -0.222 -21.109 -20.703 1 96.81 98 ARG B O 1
ATOM 2095 N N . PRO B 1 99 ? -0.492 -21.547 -18.547 1 97 99 PRO B N 1
ATOM 2096 C CA . PRO B 1 99 ? 0.957 -21.469 -18.344 1 97 99 PRO B CA 1
ATOM 2097 C C . PRO B 1 99 ? 1.706 -22.641 -18.969 1 97 99 PRO B C 1
ATOM 2099 O O . PRO B 1 99 ? 1.206 -23.766 -18.953 1 97 99 PRO B O 1
ATOM 2102 N N . SER B 1 100 ? 2.814 -22.312 -19.531 1 96.56 100 SER B N 1
ATOM 2103 C CA . SER B 1 100 ? 3.662 -23.312 -20.156 1 96.56 100 SER B CA 1
ATOM 2104 C C . SER B 1 100 ? 4.93 -23.547 -19.344 1 96.56 100 SER B C 1
ATOM 2106 O O . SER B 1 100 ? 5.816 -22.703 -19.297 1 96.56 100 SER B O 1
ATOM 2108 N N . LEU B 1 101 ? 5.016 -24.734 -18.812 1 96.62 101 LEU B N 1
ATOM 2109 C CA . LEU B 1 101 ? 6.219 -25.062 -18.047 1 96.62 101 LEU B CA 1
ATOM 2110 C C . LEU B 1 101 ? 7.461 -24.969 -18.922 1 96.62 101 LEU B C 1
ATOM 2112 O O . LEU B 1 101 ? 8.5 -24.469 -18.484 1 96.62 101 LEU B O 1
ATOM 2116 N N . GLU B 1 102 ? 7.316 -25.391 -20.141 1 96.06 102 GLU B N 1
ATOM 2117 C CA . GLU B 1 102 ? 8.43 -25.344 -21.078 1 96.06 102 GLU B CA 1
ATOM 2118 C C . GLU B 1 102 ? 8.922 -23.906 -21.281 1 96.06 102 GLU B C 1
ATOM 2120 O O . GLU B 1 102 ? 10.133 -23.656 -21.234 1 96.06 102 GLU B O 1
ATOM 2125 N N . ARG B 1 103 ? 8.008 -23.016 -21.438 1 95.5 103 ARG B N 1
ATOM 2126 C CA . ARG B 1 103 ? 8.367 -21.609 -21.625 1 95.5 103 ARG B CA 1
ATOM 2127 C C . ARG B 1 103 ? 9 -21.047 -20.359 1 95.5 103 ARG B C 1
ATOM 2129 O O . ARG B 1 103 ? 9.992 -20.312 -20.438 1 95.5 103 ARG B O 1
ATOM 2136 N N . LEU B 1 104 ? 8.414 -21.344 -19.234 1 95.5 104 LEU B N 1
ATOM 2137 C CA . LEU B 1 104 ? 8.93 -20.859 -17.969 1 95.5 104 LEU B CA 1
ATOM 2138 C C . LEU B 1 104 ? 10.336 -21.391 -17.719 1 95.5 104 LEU B C 1
ATOM 2140 O O . LEU B 1 104 ? 11.234 -20.641 -17.312 1 95.5 104 LEU B O 1
ATOM 2144 N N . GLU B 1 105 ? 10.523 -22.641 -18.031 1 95.19 105 GLU B N 1
ATOM 2145 C CA . GLU B 1 105 ? 11.828 -23.266 -17.812 1 95.19 105 GLU B CA 1
ATOM 2146 C C . GLU B 1 105 ? 12.867 -22.719 -18.797 1 95.19 105 GLU B C 1
ATOM 2148 O O . GLU B 1 105 ? 14.031 -22.531 -18.438 1 95.19 105 GLU B O 1
ATOM 2153 N N . SER B 1 106 ? 12.523 -22.516 -19.984 1 95.25 106 SER B N 1
ATOM 2154 C CA . SER B 1 106 ? 13.422 -21.922 -20.969 1 95.25 106 SER B CA 1
ATOM 2155 C C . SER B 1 106 ? 13.875 -20.531 -20.531 1 95.25 106 SER B C 1
ATOM 2157 O O . SER B 1 106 ? 15.055 -20.203 -20.641 1 95.25 106 SER B O 1
ATOM 2159 N N . GLY B 1 107 ? 12.883 -19.734 -20.062 1 93.12 107 GLY B N 1
ATOM 2160 C CA . GLY B 1 107 ? 13.219 -18.422 -19.547 1 93.12 107 GLY B CA 1
ATOM 2161 C C . GLY B 1 107 ? 14.172 -18.469 -18.359 1 93.12 107 GLY B C 1
ATOM 2162 O O . GLY B 1 107 ? 15.117 -17.688 -18.281 1 93.12 107 GLY B O 1
ATOM 2163 N N . LEU B 1 108 ? 13.922 -19.406 -17.469 1 93.5 108 LEU B N 1
ATOM 2164 C CA . LEU B 1 108 ? 14.766 -19.578 -16.297 1 93.5 108 LEU B CA 1
ATOM 2165 C C . LEU B 1 108 ? 16.188 -19.984 -16.688 1 93.5 108 LEU B C 1
ATOM 2167 O O . LEU B 1 108 ? 17.156 -19.422 -16.172 1 93.5 108 LEU B O 1
ATOM 2171 N N . ARG B 1 109 ? 16.281 -20.891 -17.594 1 93.19 109 ARG B N 1
ATOM 2172 C CA . ARG B 1 109 ? 17.578 -21.328 -18.062 1 93.19 109 ARG B CA 1
ATOM 2173 C C . ARG B 1 109 ? 18.344 -20.188 -18.719 1 93.19 109 ARG B C 1
ATOM 2175 O O . ARG B 1 109 ? 19.547 -20 -18.453 1 93.19 109 ARG B O 1
ATOM 2182 N N . SER B 1 110 ? 17.656 -19.391 -19.438 1 91.81 110 SER B N 1
ATOM 2183 C CA . SER B 1 110 ? 18.281 -18.281 -20.141 1 91.81 110 SER B CA 1
ATOM 2184 C C . SER B 1 110 ? 18.734 -17.188 -19.172 1 91.81 110 SER B C 1
ATOM 2186 O O . SER B 1 110 ? 19.672 -16.453 -19.453 1 91.81 110 SER B O 1
ATOM 2188 N N . SER B 1 111 ? 18.062 -17.141 -18.016 1 89 111 SER B N 1
ATOM 2189 C CA . SER B 1 111 ? 18.359 -16.094 -17.047 1 89 111 SER B CA 1
ATOM 2190 C C . SER B 1 111 ? 19.641 -16.406 -16.281 1 89 111 SER B C 1
ATOM 2192 O O . SER B 1 111 ? 20.219 -15.523 -15.648 1 89 111 SER B O 1
ATOM 2194 N N . ARG B 1 112 ? 20.219 -17.656 -16.266 1 91.75 112 ARG B N 1
ATOM 2195 C CA . ARG B 1 112 ? 21.453 -18.109 -15.602 1 91.75 112 ARG B CA 1
ATOM 2196 C C . ARG B 1 112 ? 21.422 -17.766 -14.117 1 91.75 112 ARG B C 1
ATOM 2198 O O . ARG B 1 112 ? 22.453 -17.469 -13.523 1 91.75 112 ARG B O 1
ATOM 2205 N N . LEU B 1 113 ? 20.109 -17.75 -13.578 1 91.94 113 LEU B N 1
ATOM 2206 C CA . LEU B 1 113 ? 19.969 -17.438 -12.164 1 91.94 113 LEU B CA 1
ATOM 2207 C C . LEU B 1 113 ? 20.375 -18.641 -11.305 1 91.94 113 LEU B C 1
ATOM 2209 O O . LEU B 1 113 ? 20.234 -19.781 -11.727 1 91.94 113 LEU B O 1
ATOM 2213 N N . PRO B 1 114 ? 20.844 -18.328 -10.141 1 91.94 114 PRO B N 1
ATOM 2214 C CA . PRO B 1 114 ? 21.172 -19.438 -9.242 1 91.94 114 PRO B CA 1
ATOM 2215 C C . PRO B 1 114 ? 19.938 -20.203 -8.773 1 91.94 114 PRO B C 1
ATOM 2217 O O . PRO B 1 114 ? 18.812 -19.766 -8.984 1 91.94 114 PRO B O 1
ATOM 2220 N N . LEU B 1 115 ? 20.141 -21.469 -8.211 1 94.19 115 LEU B N 1
ATOM 2221 C CA . LEU B 1 115 ? 19.109 -22.312 -7.633 1 94.19 115 LEU B CA 1
ATOM 2222 C C . LEU B 1 115 ? 18.047 -22.656 -8.672 1 94.19 115 LEU B C 1
ATOM 2224 O O . LEU B 1 115 ? 16.859 -22.688 -8.359 1 94.19 115 LEU B O 1
ATOM 2228 N N . ALA B 1 116 ? 18.469 -22.828 -9.836 1 92.5 116 ALA B N 1
ATOM 2229 C CA . ALA B 1 116 ? 17.578 -23.094 -10.953 1 92.5 116 ALA B CA 1
ATOM 2230 C C . ALA B 1 116 ? 16.719 -24.328 -10.68 1 92.5 116 ALA B C 1
ATOM 2232 O O . ALA B 1 116 ? 15.531 -24.359 -11.016 1 92.5 116 ALA B O 1
ATOM 2233 N N . GLY B 1 117 ? 17.359 -25.312 -10.109 1 93.94 117 GLY B N 1
ATOM 2234 C CA . GLY B 1 117 ? 16.625 -26.531 -9.797 1 93.94 117 GLY B CA 1
ATOM 2235 C C . GLY B 1 117 ? 15.477 -26.297 -8.844 1 93.94 117 GLY B C 1
ATOM 2236 O O . GLY B 1 117 ? 14.375 -26.812 -9.047 1 93.94 117 GLY B O 1
ATOM 2237 N N . VAL B 1 118 ? 15.703 -25.547 -7.789 1 94.56 118 VAL B N 1
ATOM 2238 C CA . VAL B 1 118 ? 14.688 -25.234 -6.789 1 94.56 118 VAL B CA 1
ATOM 2239 C C . VAL B 1 118 ? 13.562 -24.438 -7.43 1 94.56 118 VAL B C 1
ATOM 2241 O O . VAL B 1 118 ? 12.383 -24.719 -7.215 1 94.56 118 VAL B O 1
ATOM 2244 N N . ARG B 1 119 ? 13.953 -23.469 -8.234 1 96.19 119 ARG B N 1
ATOM 2245 C CA . ARG B 1 119 ? 12.984 -22.656 -8.953 1 96.19 119 ARG B CA 1
ATOM 2246 C C . ARG B 1 119 ? 12.117 -23.516 -9.867 1 96.19 119 ARG B C 1
ATOM 2248 O O . ARG B 1 119 ? 10.891 -23.375 -9.883 1 96.19 119 ARG B O 1
ATOM 2255 N N . ALA B 1 120 ? 12.75 -24.344 -10.555 1 96.12 120 ALA B N 1
ATOM 2256 C CA . ALA B 1 120 ? 12.055 -25.203 -11.508 1 96.12 120 ALA B CA 1
ATOM 2257 C C . ALA B 1 120 ? 11.07 -26.125 -10.805 1 96.12 120 ALA B C 1
ATOM 2259 O O . ALA B 1 120 ? 9.984 -26.391 -11.32 1 96.12 120 ALA B O 1
ATOM 2260 N N . ARG B 1 121 ? 11.453 -26.609 -9.695 1 96.56 121 ARG B N 1
ATOM 2261 C CA . ARG B 1 121 ? 10.586 -27.516 -8.938 1 96.56 121 ARG B CA 1
ATOM 2262 C C . ARG B 1 121 ? 9.273 -26.828 -8.562 1 96.56 121 ARG B C 1
ATOM 2264 O O . ARG B 1 121 ? 8.195 -27.391 -8.711 1 96.56 121 ARG B O 1
ATOM 2271 N N . VAL B 1 122 ? 9.336 -25.609 -8.086 1 97.56 122 VAL B N 1
ATOM 2272 C CA . VAL B 1 122 ? 8.133 -24.875 -7.711 1 97.56 122 VAL B CA 1
ATOM 2273 C C . VAL B 1 122 ? 7.32 -24.547 -8.961 1 97.56 122 VAL B C 1
ATOM 2275 O O . VAL B 1 122 ? 6.098 -24.688 -8.969 1 97.56 122 VAL B O 1
ATOM 2278 N N . LEU B 1 123 ? 7.992 -24.172 -10.039 1 97.5 123 LEU B N 1
ATOM 2279 C CA . LEU B 1 123 ? 7.324 -23.781 -11.273 1 97.5 123 LEU B CA 1
ATOM 2280 C C . LEU B 1 123 ? 6.578 -24.953 -11.891 1 97.5 123 LEU B C 1
ATOM 2282 O O . LEU B 1 123 ? 5.605 -24.766 -12.625 1 97.5 123 LEU B O 1
ATOM 2286 N N . SER B 1 124 ? 7.035 -26.141 -11.586 1 97.88 124 SER B N 1
ATOM 2287 C CA . SER B 1 124 ? 6.406 -27.328 -12.148 1 97.88 124 SER B CA 1
ATOM 2288 C C . SER B 1 124 ? 4.953 -27.453 -11.703 1 97.88 124 SER B C 1
ATOM 2290 O O . SER B 1 124 ? 4.168 -28.172 -12.32 1 97.88 124 SER B O 1
ATOM 2292 N N . LEU B 1 125 ? 4.586 -26.734 -10.672 1 97.88 125 LEU B N 1
ATOM 2293 C CA . LEU B 1 125 ? 3.211 -26.734 -10.18 1 97.88 125 LEU B CA 1
ATOM 2294 C C . LEU B 1 125 ? 2.248 -26.25 -11.25 1 97.88 125 LEU B C 1
ATOM 2296 O O . LEU B 1 125 ? 1.055 -26.547 -11.211 1 97.88 125 LEU B O 1
ATOM 2300 N N . VAL B 1 126 ? 2.742 -25.531 -12.242 1 98.12 126 VAL B N 1
ATOM 2301 C CA . VAL B 1 126 ? 1.862 -24.969 -13.258 1 98.12 126 VAL B CA 1
ATOM 2302 C C . VAL B 1 126 ? 1.29 -26.078 -14.133 1 98.12 126 VAL B C 1
ATOM 2304 O O . VAL B 1 126 ? 0.306 -25.875 -14.852 1 98.12 126 VAL B O 1
ATOM 2307 N N . GLU B 1 127 ? 1.979 -27.172 -14.141 1 97.25 127 GLU B N 1
ATOM 2308 C CA . GLU B 1 127 ? 1.49 -28.312 -14.914 1 97.25 127 GLU B CA 1
ATOM 2309 C C . GLU B 1 127 ? 0.131 -28.781 -14.406 1 97.25 127 GLU B C 1
ATOM 2311 O O . GLU B 1 127 ? -0.622 -29.422 -15.141 1 97.25 127 GLU B O 1
ATOM 2316 N N . GLU B 1 128 ? -0.191 -28.484 -13.172 1 96.19 128 GLU B N 1
ATOM 2317 C CA . GLU B 1 128 ? -1.448 -28.891 -12.555 1 96.19 128 GLU B CA 1
ATOM 2318 C C . GLU B 1 128 ? -2.545 -27.859 -12.797 1 96.19 128 GLU B C 1
ATOM 2320 O O . GLU B 1 128 ? -3.641 -27.969 -12.242 1 96.19 128 GLU B O 1
ATOM 2325 N N . ALA B 1 129 ? -2.303 -26.906 -13.633 1 98.06 129 ALA B N 1
ATOM 2326 C CA . ALA B 1 129 ? -3.273 -25.844 -13.875 1 98.06 129 ALA B CA 1
ATOM 2327 C C . ALA B 1 129 ? -4.578 -26.391 -14.43 1 98.06 129 ALA B C 1
ATOM 2329 O O . ALA B 1 129 ? -4.57 -27.141 -15.422 1 98.06 129 ALA B O 1
ATOM 2330 N N . ALA B 1 130 ? -5.633 -26.078 -13.789 1 97.88 130 ALA B N 1
ATOM 2331 C CA . ALA B 1 130 ? -6.961 -26.484 -14.234 1 97.88 130 ALA B CA 1
ATOM 2332 C C . ALA B 1 130 ? -7.695 -25.312 -14.891 1 97.88 130 ALA B C 1
ATOM 2334 O O . ALA B 1 130 ? -7.707 -24.203 -14.359 1 97.88 130 ALA B O 1
ATOM 2335 N N . GLU B 1 131 ? -8.25 -25.594 -15.977 1 97.56 131 GLU B N 1
ATOM 2336 C CA . GLU B 1 131 ? -9.023 -24.562 -16.672 1 97.56 131 GLU B CA 1
ATOM 2337 C C . GLU B 1 131 ? -10.367 -24.344 -15.984 1 97.56 131 GLU B C 1
ATOM 2339 O O . GLU B 1 131 ? -11.016 -25.281 -15.531 1 97.56 131 GLU B O 1
ATOM 2344 N N . ALA B 1 132 ? -10.773 -23.109 -15.828 1 97.31 132 ALA B N 1
ATOM 2345 C CA . ALA B 1 132 ? -12.07 -22.734 -15.289 1 97.31 132 ALA B CA 1
ATOM 2346 C C . ALA B 1 132 ? -12.719 -21.641 -16.141 1 97.31 132 ALA B C 1
ATOM 2348 O O . ALA B 1 132 ? -12.086 -20.625 -16.422 1 97.31 132 ALA B O 1
ATOM 2349 N N . SER B 1 133 ? -13.945 -21.906 -16.5 1 96.75 133 SER B N 1
ATOM 2350 C CA . SER B 1 133 ? -14.711 -20.891 -17.203 1 96.75 133 SER B CA 1
ATOM 2351 C C . SER B 1 133 ? -15.352 -19.906 -16.234 1 96.75 133 SER B C 1
ATOM 2353 O O . SER B 1 133 ? -15.93 -20.312 -15.227 1 96.75 133 SER B O 1
ATOM 2355 N N . THR B 1 134 ? -15.195 -18.625 -16.547 1 96.94 134 THR B N 1
ATOM 2356 C CA . THR B 1 134 ? -15.82 -17.578 -15.742 1 96.94 134 THR B CA 1
ATOM 2357 C C . THR B 1 134 ? -16.609 -16.625 -16.641 1 96.94 134 THR B C 1
ATOM 2359 O O . THR B 1 134 ? -16.484 -16.656 -17.859 1 96.94 134 THR B O 1
ATOM 2362 N N . PRO B 1 135 ? -17.438 -15.797 -16.031 1 96.38 135 PRO B N 1
ATOM 2363 C CA . PRO B 1 135 ? -18.172 -14.812 -16.828 1 96.38 135 PRO B CA 1
ATOM 2364 C C . PRO B 1 135 ? -17.25 -13.867 -17.594 1 96.38 135 PRO B C 1
ATOM 2366 O O . PRO B 1 135 ? -17.672 -13.258 -18.578 1 96.38 135 PRO B O 1
ATOM 2369 N N . HIS B 1 136 ? -16.016 -13.828 -17.234 1 96.75 136 HIS B N 1
ATOM 2370 C CA . HIS B 1 136 ? -15.078 -12.898 -17.859 1 96.75 136 HIS B CA 1
ATOM 2371 C C . HIS B 1 136 ? -14.148 -13.625 -18.828 1 96.75 136 HIS B C 1
ATOM 2373 O O . HIS B 1 136 ? -13.266 -13.008 -19.438 1 96.75 136 HIS B O 1
ATOM 2379 N N . GLY B 1 137 ? -14.336 -14.891 -19.016 1 97 137 GLY B N 1
ATOM 2380 C CA . GLY B 1 137 ? -13.492 -15.695 -19.891 1 97 137 GLY B CA 1
ATOM 2381 C C . GLY B 1 137 ? -12.773 -16.812 -19.141 1 97 137 GLY B C 1
ATOM 2382 O O . GLY B 1 137 ? -12.867 -16.906 -17.922 1 97 137 GLY B O 1
ATOM 2383 N N . PRO B 1 138 ? -12.102 -17.609 -19.859 1 97.81 138 PRO B N 1
ATOM 2384 C CA . PRO B 1 138 ? -11.398 -18.719 -19.219 1 97.81 138 PRO B CA 1
ATOM 2385 C C . PRO B 1 138 ? -10.156 -18.281 -18.453 1 97.81 138 PRO B C 1
ATOM 2387 O O . PRO B 1 138 ? -9.469 -17.344 -18.875 1 97.81 138 PRO B O 1
ATOM 2390 N N . VAL B 1 139 ? -9.945 -18.953 -17.375 1 98.44 139 VAL B N 1
ATOM 2391 C CA . VAL B 1 139 ? -8.719 -18.797 -16.594 1 98.44 139 VAL B CA 1
ATOM 2392 C C . VAL B 1 139 ? -8.133 -20.156 -16.266 1 98.44 139 VAL B C 1
ATOM 2394 O O . VAL B 1 139 ? -8.781 -21.188 -16.469 1 98.44 139 VAL B O 1
ATOM 2397 N N . TYR B 1 140 ? -6.93 -20.203 -15.805 1 98.62 140 TYR B N 1
ATOM 2398 C CA . TYR B 1 140 ? -6.227 -21.422 -15.414 1 98.62 140 TYR B CA 1
ATOM 2399 C C . TYR B 1 140 ? -5.734 -21.328 -13.977 1 98.62 140 TYR B C 1
ATOM 2401 O O . TYR B 1 140 ? -5.012 -20.391 -13.617 1 98.62 140 TYR B O 1
ATOM 2409 N N . LEU B 1 141 ? -6.102 -22.328 -13.164 1 98.69 141 LEU B N 1
ATOM 2410 C CA . LEU B 1 141 ? -5.938 -22.234 -11.719 1 98.69 141 LEU B CA 1
ATOM 2411 C C . LEU B 1 141 ? -4.875 -23.219 -11.234 1 98.69 141 LEU B C 1
ATOM 2413 O O . LEU B 1 141 ? -4.938 -24.406 -11.531 1 98.69 141 LEU B O 1
ATOM 2417 N N . VAL B 1 142 ? -3.859 -22.703 -10.625 1 98.56 142 VAL B N 1
ATOM 2418 C CA . VAL B 1 142 ? -2.939 -23.5 -9.828 1 98.56 142 VAL B CA 1
ATOM 2419 C C . VAL B 1 142 ? -3.258 -23.328 -8.344 1 98.56 142 VAL B C 1
ATOM 2421 O O . VAL B 1 142 ? -2.941 -22.297 -7.75 1 98.56 142 VAL B O 1
ATOM 2424 N N . ALA B 1 143 ? -3.871 -24.422 -7.77 1 98.44 143 ALA B N 1
ATOM 2425 C CA . ALA B 1 143 ? -4.355 -24.328 -6.395 1 98.44 143 ALA B CA 1
ATOM 2426 C C . ALA B 1 143 ? -3.492 -25.156 -5.453 1 98.44 143 ALA B C 1
ATOM 2428 O O . ALA B 1 143 ? -3.068 -26.266 -5.801 1 98.44 143 ALA B O 1
ATOM 2429 N N . TRP B 1 144 ? -3.162 -24.609 -4.398 1 98.5 144 TRP B N 1
ATOM 2430 C CA . TRP B 1 144 ? -2.461 -25.297 -3.322 1 98.5 144 TRP B CA 1
ATOM 2431 C C . TRP B 1 144 ? -3.203 -25.141 -1.999 1 98.5 144 TRP B C 1
ATOM 2433 O O . TRP B 1 144 ? -3.402 -24.016 -1.521 1 98.5 144 TRP B O 1
ATOM 2443 N N . GLY B 1 145 ? -3.666 -26.203 -1.436 1 98 145 GLY B N 1
ATOM 2444 C CA . GLY B 1 145 ? -4.395 -26.156 -0.176 1 98 145 GLY B CA 1
ATOM 2445 C C . GLY B 1 145 ? -5.863 -25.828 -0.347 1 98 145 GLY B C 1
ATOM 2446 O O . GLY B 1 145 ? -6.516 -25.375 0.595 1 98 145 GLY B O 1
ATOM 2447 N N . LEU B 1 146 ? -6.367 -25.953 -1.538 1 97.69 146 LEU B N 1
ATOM 2448 C CA . LEU B 1 146 ? -7.762 -25.672 -1.854 1 97.69 146 LEU B CA 1
ATOM 2449 C C . LEU B 1 146 ? -8.359 -26.766 -2.713 1 97.69 146 LEU B C 1
ATOM 2451 O O . LEU B 1 146 ? -7.699 -27.297 -3.609 1 97.69 146 LEU B O 1
ATOM 2455 N N . GLU B 1 147 ? -9.609 -27.047 -2.42 1 96.94 147 GLU B N 1
ATOM 2456 C CA . GLU B 1 147 ? -10.375 -27.891 -3.344 1 96.94 147 GLU B CA 1
ATOM 2457 C C . GLU B 1 147 ? -10.711 -27.125 -4.621 1 96.94 147 GLU B C 1
ATOM 2459 O O . GLU B 1 147 ? -10.82 -25.906 -4.609 1 96.94 147 GLU B O 1
ATOM 2464 N N . ALA B 1 148 ? -10.898 -27.922 -5.633 1 95.69 148 ALA B N 1
ATOM 2465 C CA . ALA B 1 148 ? -11.195 -27.344 -6.938 1 95.69 148 ALA B CA 1
ATOM 2466 C C . ALA B 1 148 ? -12.43 -26.438 -6.871 1 95.69 148 ALA B C 1
ATOM 2468 O O . ALA B 1 148 ? -12.461 -25.359 -7.465 1 95.69 148 ALA B O 1
ATOM 2469 N N . SER B 1 149 ? -13.406 -26.906 -6.141 1 96.44 149 SER B N 1
ATOM 2470 C CA . SER B 1 149 ? -14.648 -26.141 -6.035 1 96.44 149 SER B CA 1
ATOM 2471 C C . SER B 1 149 ? -14.422 -24.812 -5.309 1 96.44 149 SER B C 1
ATOM 2473 O O . SER B 1 149 ? -14.984 -23.781 -5.691 1 96.44 149 SER B O 1
ATOM 2475 N N . GLU B 1 150 ? -13.594 -24.875 -4.32 1 97.25 150 GLU B N 1
ATOM 2476 C CA . GLU B 1 150 ? -13.273 -23.656 -3.564 1 97.25 150 GLU B CA 1
ATOM 2477 C C . GLU B 1 150 ? -12.469 -22.688 -4.406 1 97.25 150 GLU B C 1
ATOM 2479 O O . GLU B 1 150 ? -12.703 -21.469 -4.355 1 97.25 150 GLU B O 1
ATOM 2484 N N . ALA B 1 151 ? -11.531 -23.203 -5.109 1 98.06 151 ALA B N 1
ATOM 2485 C CA . ALA B 1 151 ? -10.719 -22.375 -5.988 1 98.06 151 ALA B CA 1
ATOM 2486 C C . ALA B 1 151 ? -11.578 -21.641 -7.004 1 98.06 151 ALA B C 1
ATOM 2488 O O . ALA B 1 151 ? -11.43 -20.422 -7.191 1 98.06 151 ALA B O 1
ATOM 2489 N N . ARG B 1 152 ? -12.484 -22.328 -7.574 1 97.19 152 ARG B N 1
ATOM 2490 C CA . ARG B 1 152 ? -13.375 -21.734 -8.562 1 97.19 152 ARG B CA 1
ATOM 2491 C C . ARG B 1 152 ? -14.25 -20.656 -7.93 1 97.19 152 ARG B C 1
ATOM 2493 O O . ARG B 1 152 ? -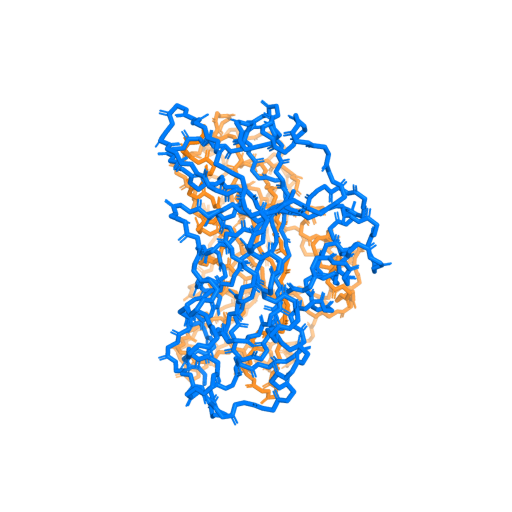14.43 -19.578 -8.5 1 97.19 152 ARG B O 1
ATOM 2500 N N . ARG B 1 153 ? -14.773 -20.969 -6.816 1 97 153 ARG B N 1
ATOM 2501 C CA . ARG B 1 153 ? -15.617 -20 -6.113 1 97 153 ARG B CA 1
ATOM 2502 C C . ARG B 1 153 ? -14.852 -18.719 -5.816 1 97 153 ARG B C 1
ATOM 2504 O O . ARG B 1 153 ? -15.375 -17.625 -6.012 1 97 153 ARG B O 1
ATOM 2511 N N . LEU B 1 154 ? -13.633 -18.859 -5.379 1 97 154 LEU B N 1
ATOM 2512 C CA . LEU B 1 154 ? -12.812 -17.703 -5.031 1 97 154 LEU B CA 1
ATOM 2513 C C . LEU B 1 154 ? -12.586 -16.812 -6.246 1 97 154 LEU B C 1
ATOM 2515 O O . LEU B 1 154 ? -12.648 -15.586 -6.145 1 97 154 LEU B O 1
ATOM 2519 N N . VAL B 1 155 ? -12.328 -17.391 -7.363 1 97.56 155 VAL B N 1
ATOM 2520 C CA . VAL B 1 155 ? -12.109 -16.625 -8.586 1 97.56 155 VAL B CA 1
ATOM 2521 C C . VAL B 1 155 ? -13.383 -15.859 -8.953 1 97.56 155 VAL B C 1
ATOM 2523 O O . VAL B 1 155 ? -13.328 -14.664 -9.25 1 97.56 155 VAL B O 1
ATOM 2526 N N . LEU B 1 156 ? -14.469 -16.531 -8.852 1 96.25 156 LEU B N 1
ATOM 2527 C CA . LEU B 1 156 ? -15.742 -15.922 -9.227 1 96.25 156 LEU B CA 1
ATOM 2528 C C . LEU B 1 156 ? -16.078 -14.75 -8.305 1 96.25 156 LEU B C 1
ATOM 2530 O O . LEU B 1 156 ? -16.594 -13.727 -8.766 1 96.25 156 LEU B O 1
ATOM 2534 N N . GLU B 1 157 ? -15.719 -14.914 -7.102 1 95.88 157 GLU B N 1
ATOM 2535 C CA . GLU B 1 157 ? -16.062 -13.906 -6.105 1 95.88 157 GLU B CA 1
ATOM 2536 C C . GLU B 1 157 ? -15.141 -12.703 -6.184 1 95.88 157 GLU B C 1
ATOM 2538 O O . GLU B 1 157 ? -15.461 -11.625 -5.684 1 95.88 157 GLU B O 1
ATOM 2543 N N . THR B 1 158 ? -13.992 -12.867 -6.809 1 96.12 158 THR B N 1
ATOM 2544 C CA . THR B 1 158 ? -13.008 -11.789 -6.75 1 96.12 158 THR B CA 1
ATOM 2545 C C . THR B 1 158 ? -12.836 -11.141 -8.117 1 96.12 158 THR B C 1
ATOM 2547 O O . THR B 1 158 ? -12.133 -10.133 -8.25 1 96.12 158 THR B O 1
ATOM 2550 N N . GLN B 1 159 ? -13.477 -11.68 -9.102 1 95.31 159 GLN B N 1
ATOM 2551 C CA . GLN B 1 159 ? -13.523 -11.031 -10.414 1 95.31 159 GLN B CA 1
ATOM 2552 C C . GLN B 1 159 ? -14.609 -9.961 -10.461 1 95.31 159 GLN B C 1
ATOM 2554 O O . GLN B 1 159 ? -15.773 -10.242 -10.18 1 95.31 159 GLN B O 1
ATOM 2559 N N . VAL B 1 160 ? -14.227 -8.75 -10.781 1 91.44 160 VAL B N 1
ATOM 2560 C CA . VAL B 1 160 ? -15.195 -7.66 -10.805 1 91.44 160 VAL B CA 1
ATOM 2561 C C . VAL B 1 160 ? -15.266 -7.066 -12.203 1 91.44 160 VAL B C 1
ATOM 2563 O O . VAL B 1 160 ? -16.344 -7.008 -12.805 1 91.44 160 VAL B O 1
ATOM 2566 N N . TYR B 1 161 ? -14.094 -6.707 -12.828 1 90.56 161 TYR B N 1
ATOM 2567 C CA . TYR B 1 161 ? -14.102 -5.98 -14.094 1 90.56 161 TYR B CA 1
ATOM 2568 C C . TYR B 1 161 ? -13.406 -6.785 -15.188 1 90.56 161 TYR B C 1
ATOM 2570 O O . TYR B 1 161 ? -13.422 -6.395 -16.359 1 90.56 161 TYR B O 1
ATO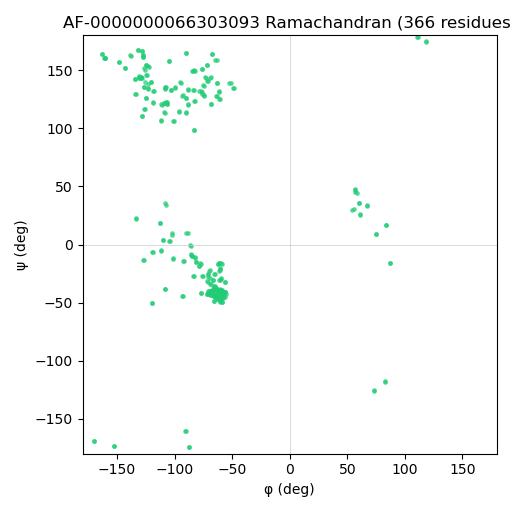M 2578 N N . GLY B 1 162 ? -12.812 -7.898 -14.805 1 93.62 162 GLY B N 1
ATOM 2579 C CA . GLY B 1 162 ? -12.07 -8.703 -15.766 1 93.62 162 GLY B CA 1
ATOM 2580 C C . GLY B 1 162 ? -11.664 -10.062 -15.211 1 93.62 162 GLY B C 1
ATOM 2581 O O . GLY B 1 162 ? -12.18 -10.492 -14.18 1 93.62 162 GLY B O 1
ATOM 2582 N N . ARG B 1 163 ? -10.844 -10.688 -15.938 1 96.25 163 ARG B N 1
ATOM 2583 C CA . ARG B 1 163 ? -10.43 -12.047 -15.602 1 96.25 163 ARG B CA 1
ATOM 2584 C C . ARG B 1 163 ? -9.523 -12.055 -14.375 1 96.25 163 ARG B C 1
ATOM 2586 O O . ARG B 1 163 ? -9.484 -13.039 -13.633 1 96.25 163 ARG B O 1
ATOM 2593 N N . LYS B 1 164 ? -8.789 -11.039 -14.227 1 96.81 164 LYS B N 1
ATOM 2594 C CA . LYS B 1 164 ? -7.898 -10.945 -13.07 1 96.81 164 LYS B CA 1
ATOM 2595 C C . LYS B 1 164 ? -8.688 -10.633 -11.805 1 96.81 164 LYS B C 1
ATOM 2597 O O . LYS B 1 164 ? -9.523 -9.734 -11.789 1 96.81 164 LYS B O 1
ATOM 2602 N N . PRO B 1 165 ? -8.453 -11.438 -10.766 1 97.12 165 PRO B N 1
ATOM 2603 C CA . PRO B 1 165 ? -9.102 -11.07 -9.5 1 97.12 165 PRO B CA 1
ATOM 2604 C C . PRO B 1 165 ? -8.82 -9.625 -9.094 1 97.12 165 PRO B C 1
ATOM 2606 O O . PRO B 1 165 ? -7.688 -9.156 -9.203 1 97.12 165 PRO B O 1
ATOM 2609 N N . GLU B 1 166 ? -9.781 -8.938 -8.602 1 96.25 166 GLU B N 1
ATOM 2610 C CA . GLU B 1 166 ? -9.703 -7.504 -8.352 1 96.25 166 GLU B CA 1
ATOM 2611 C C . GLU B 1 166 ? -8.648 -7.18 -7.293 1 96.25 166 GLU B C 1
ATOM 2613 O O . GLU B 1 166 ? -7.891 -6.219 -7.438 1 96.25 166 GLU B O 1
ATOM 2618 N N . PRO B 1 167 ? -8.57 -7.957 -6.125 1 96.88 167 PRO B N 1
ATOM 2619 C CA . PRO B 1 167 ? -7.523 -7.645 -5.152 1 96.88 167 PRO B CA 1
ATOM 2620 C C . PRO B 1 167 ? -6.117 -7.797 -5.73 1 96.88 167 PRO B C 1
ATOM 2622 O O . PRO B 1 167 ? -5.199 -7.082 -5.324 1 96.88 167 PRO B O 1
ATOM 2625 N N . VAL B 1 168 ? -5.906 -8.688 -6.684 1 98.06 168 VAL B N 1
ATOM 2626 C CA . VAL B 1 168 ? -4.617 -8.852 -7.348 1 98.06 168 VAL B CA 1
ATOM 2627 C C . VAL B 1 168 ? -4.348 -7.656 -8.258 1 98.06 168 VAL B C 1
ATOM 2629 O O . VAL B 1 168 ? -3.229 -7.145 -8.312 1 98.06 168 VAL B O 1
ATOM 2632 N N . ARG B 1 169 ? -5.367 -7.207 -8.984 1 96.19 169 ARG B N 1
ATOM 2633 C CA . ARG B 1 169 ? -5.25 -6.035 -9.844 1 96.19 169 ARG B CA 1
ATOM 2634 C C . ARG B 1 169 ? -4.855 -4.801 -9.039 1 96.19 169 ARG B C 1
ATOM 2636 O O . ARG B 1 169 ? -3.928 -4.082 -9.406 1 96.19 169 ARG B O 1
ATOM 2643 N N . ILE B 1 170 ? -5.559 -4.57 -7.957 1 95.56 170 ILE B N 1
ATOM 2644 C CA . ILE B 1 170 ? -5.277 -3.43 -7.098 1 95.56 170 ILE B CA 1
ATOM 2645 C C . ILE B 1 170 ? -3.854 -3.535 -6.551 1 95.56 170 ILE B C 1
ATOM 2647 O O . ILE B 1 170 ? -3.123 -2.541 -6.508 1 95.56 170 ILE B O 1
ATOM 2651 N N . ALA B 1 171 ? -3.467 -4.77 -6.133 1 97.88 171 ALA B N 1
ATOM 2652 C CA . ALA B 1 171 ? -2.115 -5 -5.633 1 97.88 171 ALA B CA 1
ATOM 2653 C C . ALA B 1 171 ? -1.069 -4.617 -6.676 1 97.88 171 ALA B C 1
ATOM 2655 O O . ALA B 1 171 ? -0.08 -3.955 -6.355 1 97.88 171 ALA B O 1
ATOM 2656 N N . HIS B 1 172 ? -1.283 -4.965 -7.902 1 96.75 172 HIS B N 1
ATOM 2657 C CA . HIS B 1 172 ? -0.349 -4.672 -8.984 1 96.75 172 HIS B CA 1
ATOM 2658 C C . HIS B 1 172 ? -0.186 -3.166 -9.172 1 96.75 172 HIS B C 1
ATOM 2660 O O . HIS B 1 172 ? 0.938 -2.662 -9.234 1 96.75 172 HIS B O 1
ATOM 2666 N N . TYR B 1 173 ? -1.234 -2.482 -9.211 1 94.06 173 TYR B N 1
ATOM 2667 C CA . TYR B 1 173 ? -1.186 -1.051 -9.492 1 94.06 173 TYR B CA 1
ATOM 2668 C C . TYR B 1 173 ? -0.605 -0.286 -8.305 1 94.06 173 TYR B C 1
ATOM 2670 O O . TYR B 1 173 ? 0.173 0.653 -8.484 1 94.06 173 TYR B O 1
ATOM 2678 N N . THR B 1 174 ? -1.039 -0.687 -7.113 1 94.44 174 THR B N 1
ATOM 2679 C CA . THR B 1 174 ? -0.501 -0.067 -5.906 1 94.44 174 THR B CA 1
ATOM 2680 C C . THR B 1 174 ? 1.005 -0.292 -5.809 1 94.44 174 THR B C 1
ATOM 2682 O O . THR B 1 174 ? 1.766 0.651 -5.582 1 94.44 174 THR B O 1
ATOM 2685 N N . ALA B 1 175 ? 1.431 -1.536 -6.02 1 96.25 175 ALA B N 1
ATOM 2686 C CA . ALA B 1 175 ? 2.854 -1.867 -5.98 1 96.25 175 ALA B CA 1
ATOM 2687 C C . ALA B 1 175 ? 3.615 -1.155 -7.094 1 96.25 175 ALA B C 1
ATOM 2689 O O . ALA B 1 175 ? 4.762 -0.745 -6.906 1 96.25 175 ALA B O 1
ATOM 2690 N N . SER B 1 176 ? 3.008 -1.022 -8.266 1 93.81 176 SER B N 1
ATOM 2691 C CA . SER B 1 176 ? 3.65 -0.356 -9.398 1 93.81 176 SER B CA 1
ATOM 2692 C C . SER B 1 176 ? 3.938 1.109 -9.086 1 93.81 176 SER B C 1
ATOM 2694 O O . SER B 1 176 ? 5.004 1.625 -9.422 1 93.81 176 SER B O 1
ATOM 2696 N N . GLU B 1 177 ? 2.99 1.709 -8.477 1 89.69 177 GLU B N 1
ATOM 2697 C CA . GLU B 1 177 ? 3.211 3.094 -8.07 1 89.69 177 GLU B CA 1
ATOM 2698 C C . GLU B 1 177 ? 4.359 3.201 -7.07 1 89.69 177 GLU B C 1
ATOM 2700 O O . GLU B 1 177 ? 5.191 4.105 -7.164 1 89.69 177 GLU B O 1
ATOM 2705 N N . ALA B 1 178 ? 4.402 2.309 -6.125 1 90.38 178 ALA B N 1
ATOM 2706 C CA . ALA B 1 178 ? 5.477 2.289 -5.137 1 90.38 178 ALA B CA 1
ATOM 2707 C C . ALA B 1 178 ? 6.82 1.993 -5.793 1 90.38 178 ALA B C 1
ATOM 2709 O O . ALA B 1 178 ? 7.844 2.562 -5.41 1 90.38 178 ALA B O 1
ATOM 2710 N N . SER B 1 179 ? 6.777 1.133 -6.75 1 90.81 179 SER B N 1
ATOM 2711 C CA . SER B 1 179 ? 8 0.765 -7.453 1 90.81 179 SER B CA 1
ATOM 2712 C C . SER B 1 179 ? 8.562 1.943 -8.242 1 90.81 179 SER B C 1
ATOM 2714 O O . SER B 1 179 ? 9.781 2.066 -8.406 1 90.81 179 SER B O 1
ATOM 2716 N N . GLU B 1 180 ? 7.691 2.715 -8.805 1 85.69 180 GLU B N 1
ATOM 2717 C CA . GLU B 1 180 ? 8.125 3.896 -9.539 1 85.69 180 GLU B CA 1
ATOM 2718 C C . GLU B 1 180 ? 8.977 4.812 -8.664 1 85.69 180 GLU B C 1
ATOM 2720 O O . GLU B 1 180 ? 9.938 5.414 -9.148 1 85.69 180 GLU B O 1
ATOM 2725 N N . ALA B 1 181 ? 8.703 4.844 -7.453 1 78.75 181 ALA B N 1
ATOM 2726 C CA . ALA B 1 181 ? 9.477 5.656 -6.516 1 78.75 181 ALA B CA 1
ATOM 2727 C C . ALA B 1 181 ? 10.891 5.102 -6.344 1 78.75 181 ALA B C 1
ATOM 2729 O O . ALA B 1 181 ? 11.844 5.863 -6.145 1 78.75 181 ALA B O 1
ATOM 2730 N N . LEU B 1 182 ? 11.016 3.824 -6.406 1 78.06 182 LEU B N 1
ATOM 2731 C CA . LEU B 1 182 ? 12.312 3.164 -6.281 1 78.06 182 LEU B CA 1
ATOM 2732 C C . LEU B 1 182 ? 13.203 3.498 -7.473 1 78.06 182 LEU B C 1
ATOM 2734 O O . LEU B 1 182 ? 14.43 3.514 -7.348 1 78.06 182 LEU B O 1
ATOM 2738 N N . ARG B 1 183 ? 12.602 3.725 -8.586 1 77.31 183 ARG B N 1
ATOM 2739 C CA . ARG B 1 183 ? 13.359 4.012 -9.805 1 77.31 183 ARG B CA 1
ATOM 2740 C C . ARG B 1 183 ? 13.906 5.438 -9.789 1 77.31 183 ARG B C 1
ATOM 2742 O O . ARG B 1 183 ? 14.891 5.738 -10.461 1 77.31 183 ARG B O 1
ATOM 2749 N N . ARG B 1 184 ? 13.219 6.219 -9.102 1 65.75 184 ARG B N 1
ATOM 2750 C CA . ARG B 1 184 ? 13.578 7.633 -9.086 1 65.75 184 ARG B CA 1
ATOM 2751 C C . ARG B 1 184 ? 14.703 7.902 -8.086 1 65.75 184 ARG B C 1
ATOM 2753 O O . ARG B 1 184 ? 15.281 8.992 -8.078 1 65.75 184 ARG B O 1
ATOM 2760 N N . VAL B 1 185 ? 14.977 6.852 -7.254 1 59.06 185 VAL B N 1
ATOM 2761 C CA . VAL B 1 185 ? 16.047 7.039 -6.277 1 59.06 185 VAL B CA 1
ATOM 2762 C C . VAL B 1 185 ? 17.328 6.375 -6.781 1 59.06 185 VAL B C 1
ATOM 2764 O O . VAL B 1 185 ? 17.297 5.234 -7.246 1 59.06 185 VAL B O 1
#

pLDDT: mean 94.5, std 6.75, range [59.06, 98.81]

Nearest PDB structures (foldseek):
  2qh9-assembly1_B  TM=8.636E-01  e=2.012E-12  Archaeoglobus fulgidus
  3ga2-assembly1_A  TM=6.084E-01  e=1.964E-04  Bacillus subtilis
  4xpu-assembly1_A  TM=5.063E-01  e=2.715E-04  Escherichia coli S88
  3hd0-assembly1_A  TM=5.158E-01  e=3.298E-04  Thermotoga maritima
  3w0l-assembly2_C  TM=3.360E-01  e=3.258E+00  Xenopus laevis

Radius of gyration: 21.7 Å; Cα contacts (8 Å, |Δi|>4): 866; chains: 2; bounding box: 44×60×44 Å

Organism: Aeropyrum pernix (strain ATCC 700893 / DSM 11879 / JCM 9820 / NBRC 100138 / K1) (NCBI:txid272557)

Foldseek 3Di:
DEKAWEDQDDAAPVRAKFKMKFWDADLVVGDTDDMDMDIDGQLDACVQVVVLVRCVVVVNQLEEYEAQAQDHNHLHGHAQVSSCVSRVYKYKHKYPDQDDLVVVLVSLVVRVRPPSVVSSVRSCLSVVWDWDQEPQGIITIRIGPDDPVRNNVVQRSQDDPHNDRPSNVVRHVVRNVVRVVVVVD/DEKAWEDQDDAAPVRAKFKMKFWDADLVVGDTDDMDMDIDGQLDACVQVVVLVRCVVVVNQLEEYEAQAQDHNHLRGHAQVSSCVSRVYKYKHKHPDQDDLVVVLVSLVVRVRPPSVVSSVRSCLSVVWDWDQEPQGIITIRIGPDDPVRNNVVQRSQDDPHNDRPSNVVRHVVRNVVRVVVVVD

Sequence (370 aa):
MGCDDGRVEKLGPQAGFTAVACISWDNRLRLPLAGSLGLVRVDGVDATSVLAGLVLRLGAAGRPVLLDSLTIGGFNIVSPPGVERLTGSPVLAVYNYRPSLERLESGLRSSRLPLAGVRARVLSLVEEAAEASTPHGPVYLVAWGLEASEARRLVLETQVYGRKPEPVRIAHYTASEASEALRRVMGCDDGRVEKLGPQAGFTAVACISWDNRLRLPLAGSLGLVRVDGVDATSVLAGLVLRLGAAGRPVLLDSLTIGGFNIVSPPGVERLTGSPVLAVYNYRPSLERLESGLRSSRLPLAGVRARVLSLVEEAAEASTPHGPVYLVAWGLEASEARRLVLETQVYGRKPEPVRIAHYTASEASEALRRV

InterPro domains:
  IPR002802 Endonuclease dU [MF_00582] (8-180)
  IPR002802 Endonuclease dU [PF01949] (1-178)
  IPR002802 Endonuclease dU [PIRSF006380] (1-184)
  IPR002802 Endonuclease dU [PTHR39518] (37-181)

Solvent-accessible surface area (backbone atoms only — not comparable to full-atom values): 18466 Å² total; per-residue (Å²): 62,9,31,27,38,19,62,72,90,54,79,45,92,81,32,51,64,28,20,28,16,38,19,35,57,34,68,86,77,54,37,76,57,34,32,28,36,36,61,33,42,27,52,31,83,45,35,30,63,46,51,32,49,41,40,49,63,67,70,41,57,50,43,52,38,33,28,60,51,55,52,35,41,67,66,7,48,44,37,49,70,55,28,22,72,73,34,54,16,27,26,36,28,47,22,78,54,81,70,50,56,68,58,54,48,51,52,49,61,73,62,72,51,80,65,51,66,63,53,47,59,55,52,52,52,45,76,64,43,39,79,44,84,47,101,62,45,60,33,23,36,33,66,38,85,55,53,71,69,54,51,53,50,51,48,61,56,34,36,75,91,42,71,57,38,41,35,27,51,46,10,25,51,25,9,25,47,48,19,53,54,52,71,76,85,62,9,31,27,39,20,63,71,88,52,78,46,92,79,35,52,66,28,19,27,17,37,19,37,58,35,69,87,77,53,37,77,58,35,32,26,35,35,64,35,43,27,51,30,83,47,35,28,62,46,51,32,50,39,39,50,62,68,70,41,58,50,42,51,38,33,26,60,52,52,52,35,40,66,67,6,48,45,35,49,69,56,28,23,72,74,35,55,17,27,28,36,26,48,22,79,54,81,72,50,58,67,58,54,49,53,52,49,60,72,62,72,52,82,64,49,68,62,52,49,58,57,51,51,51,43,75,64,43,40,78,43,83,47,100,61,44,62,33,21,36,32,65,37,84,55,52,71,68,55,52,52,50,51,50,60,58,33,35,76,90,42,70,60,36,42,37,28,52,46,10,24,52,25,9,25,49,47,19,53,54,52,68,77,87

Secondary structure (DSSP, 8-state):
-EEEE------STT--EEEEEEEEEETTTTEEEEEEEEEEETT-S-HHHHHHHHHHHTT-TTS-EEES-SEETTTEE--HHHHHHHH---EEEEESS---HHHHHHHHHHHT-S-HHHHHHHHGGGGGPEEEEETTEEEEEEEESS-HHHHHHHHHHHBSSSSSBHHHHHHHHHHHHHHHHHH--/-EEEE------STT--EEEEEEEEEETTTTEEEEEEEEEEETT-S-HHHHHHHHHHHTT-TTS-EEES-SEETTTEE--HHHHHHHH---EEEEESS---HHHHHHHHHHHT-S-HHHHHHHHGGGGGPEEEEETTEEEEEEEESS-HHHHHHHHHHH-SSSSS-HHHHHHHHHHHHHHHHHH--